Protein 5XHX (pdb70)

Structure (mmCIF, N/CA/C/O backbone):
data_5XHX
#
_entry.id   5XHX
#
_cell.length_a   52.834
_cell.length_b   135.198
_cell.length_c   150.772
_cell.angle_alpha   90.00
_cell.angle_beta   90.00
_cell.angle_gamma   90.00
#
_symmetry.space_group_name_H-M   'I 2 2 2'
#
loop_
_entity.id
_entity.type
_entity.pdbx_description
1 polymer 'Helix-turn-helix transcriptional regulator'
2 water water
#
loop_
_atom_site.group_PDB
_atom_site.id
_atom_site.type_symbol
_atom_site.label_atom_id
_atom_site.label_alt_id
_atom_site.label_comp_id
_atom_site.label_asym_id
_atom_site.label_entity_id
_atom_site.label_seq_id
_atom_site.pdbx_PDB_ins_code
_atom_site.Cartn_x
_atom_site.Cartn_y
_atom_site.Cartn_z
_atom_site.occupancy
_atom_site.B_iso_or_equiv
_atom_site.auth_seq_id
_atom_site.auth_comp_id
_atom_site.auth_asym_id
_atom_site.auth_atom_id
_atom_site.pdbx_PDB_model_num
ATOM 1 N N . GLY A 1 9 ? -4.497 71.174 11.759 1.00 69.92 7 GLY A N 1
ATOM 2 C CA . GLY A 1 9 ? -4.007 71.646 13.042 1.00 72.60 7 GLY A CA 1
ATOM 3 C C . GLY A 1 9 ? -4.932 72.650 13.704 1.00 71.00 7 GLY A C 1
ATOM 4 O O . GLY A 1 9 ? -6.030 72.907 13.206 1.00 71.11 7 GLY A O 1
ATOM 5 N N . GLY A 1 10 ? -4.486 73.214 14.829 1.00 61.86 8 GLY A N 1
ATOM 6 C CA . GLY A 1 10 ? -5.258 74.204 15.561 1.00 58.17 8 GLY A CA 1
ATOM 7 C C . GLY A 1 10 ? -6.143 73.629 16.652 1.00 56.64 8 GLY A C 1
ATOM 8 O O . GLY A 1 10 ? -5.914 73.862 17.849 1.00 52.04 8 GLY A O 1
ATOM 9 N N . ALA A 1 11 ? -7.170 72.874 16.243 1.00 56.17 9 ALA A N 1
ATOM 10 C CA . ALA A 1 11 ? -8.119 72.319 17.203 1.00 50.83 9 ALA A CA 1
ATOM 11 C C . ALA A 1 11 ? -7.454 71.330 18.155 1.00 44.29 9 ALA A C 1
ATOM 12 O O . ALA A 1 11 ? -7.933 71.138 19.276 1.00 41.48 9 ALA A O 1
ATOM 14 N N . TRP A 1 12 ? -6.363 70.690 17.726 1.00 43.27 10 TRP A N 1
ATOM 15 C CA . TRP A 1 12 ? -5.701 69.712 18.579 1.00 42.16 10 TRP A CA 1
ATOM 16 C C . TRP A 1 12 ? -5.052 70.378 19.791 1.00 44.54 10 TRP A C 1
ATOM 17 O O . TRP A 1 12 ? -5.011 69.793 20.881 1.00 40.03 10 TRP A O 1
ATOM 28 N N . HIS A 1 13 ? -4.525 71.593 19.619 1.00 41.25 11 HIS A N 1
ATOM 29 C CA . HIS A 1 13 ? -3.876 72.268 20.739 1.00 39.48 11 HIS A CA 1
ATOM 30 C C . HIS A 1 13 ? -4.891 72.659 21.798 1.00 34.33 11 HIS A C 1
ATOM 31 O O . HIS A 1 13 ? -4.604 72.571 22.997 1.00 34.34 11 HIS A O 1
ATOM 38 N N . GLU A 1 14 ? -6.094 73.072 21.377 1.00 33.74 12 GLU A N 1
ATOM 39 C CA . GLU A 1 14 ? -7.137 73.406 22.342 1.00 36.55 12 GLU A CA 1
ATOM 40 C C . GLU A 1 14 ? -7.670 72.161 23.039 1.00 36.70 12 GLU A C 1
ATOM 41 O O . GLU A 1 14 ? -7.974 72.206 24.238 1.00 37.82 12 GLU A O 1
ATOM 47 N N . SER A 1 15 ? -7.774 71.038 22.317 1.00 37.22 13 SER A N 1
ATOM 48 C CA . SER A 1 15 ? -8.144 69.777 22.961 1.00 40.82 13 SER A CA 1
ATOM 49 C C . SER A 1 15 ? -7.129 69.401 24.023 1.00 30.32 13 SER A C 1
ATOM 50 O O . SER A 1 15 ? -7.484 69.025 25.147 1.00 32.70 13 SER A O 1
ATOM 53 N N . LEU A 1 16 ? -5.848 69.487 23.677 1.00 32.46 14 LEU A N 1
ATOM 54 C CA . LEU A 1 16 ? -4.809 69.173 24.648 1.00 29.99 14 LEU A CA 1
ATOM 55 C C . LEU A 1 16 ? -4.900 70.092 25.863 1.00 30.06 14 LEU A C 1
ATOM 56 O O . LEU A 1 16 ? -4.751 69.642 27.005 1.00 32.18 14 LEU A O 1
ATOM 61 N N . GLY A 1 17 ? -5.160 71.383 25.644 1.00 30.62 15 GLY A N 1
ATOM 62 C CA . GLY A 1 17 ? -5.248 72.298 26.775 1.00 31.29 15 GLY A CA 1
ATOM 63 C C . GLY A 1 17 ? -6.398 71.961 27.708 1.00 30.90 15 GLY A C 1
ATOM 64 O O . GLY A 1 17 ? -6.253 72.006 28.928 1.00 28.75 15 GLY A O 1
ATOM 65 N N . LYS A 1 18 ? -7.553 71.605 27.142 1.00 31.41 16 LYS A N 1
ATOM 66 C CA . LYS A 1 18 ? -8.706 71.206 27.948 1.00 32.94 16 LYS A CA 1
ATOM 67 C C . LYS A 1 18 ? -8.424 69.933 28.748 1.00 29.39 16 LYS A C 1
ATOM 68 O O . LYS A 1 18 ? -8.909 69.780 29.871 1.00 31.67 16 LYS A O 1
ATOM 74 N N . LEU A 1 19 ? -7.630 69.024 28.193 1.00 29.92 17 LEU A N 1
ATOM 75 C CA . LEU A 1 19 ? -7.282 67.791 28.888 1.00 27.69 17 LEU A CA 1
ATOM 76 C C . LEU A 1 19 ? -6.326 68.070 30.038 1.00 29.56 17 LEU A C 1
ATOM 77 O O . LEU A 1 19 ? -6.529 67.598 31.168 1.00 28.70 17 LEU A O 1
ATOM 82 N N . LEU A 1 20 ? -5.286 68.872 29.771 1.00 29.71 18 LEU A N 1
ATOM 83 C CA . LEU A 1 20 ? -4.332 69.240 30.812 1.00 28.39 18 LEU A CA 1
ATOM 84 C C . LEU A 1 20 ? -4.986 70.061 31.913 1.00 30.67 18 LEU A C 1
ATOM 85 O O . LEU A 1 20 ? -4.593 69.951 33.079 1.00 29.97 18 LEU A O 1
ATOM 90 N N . GLU A 1 21 ? -5.962 70.877 31.573 1.00 29.42 19 GLU A N 1
ATOM 91 C CA . GLU A 1 21 ? -6.647 71.684 32.545 1.00 31.95 19 GLU A CA 1
ATOM 92 C C . GLU A 1 21 ? -7.495 70.839 33.509 1.00 34.27 19 GLU A C 1
ATOM 93 O O . GLU A 1 21 ? -7.687 71.183 34.641 1.00 31.86 19 GLU A O 1
ATOM 99 N N . ALA A 1 22 ? -7.968 69.705 33.023 1.00 34.34 20 ALA A N 1
ATOM 100 C CA . ALA A 1 22 ? -8.800 68.778 33.782 1.00 32.67 20 ALA A CA 1
ATOM 101 C C . ALA A 1 22 ? -7.999 67.880 34.709 1.00 34.25 20 ALA A C 1
ATOM 102 O O . ALA A 1 22 ? -8.600 67.101 35.456 1.00 37.57 20 ALA A O 1
ATOM 104 N N . LEU A 1 23 ? -6.668 67.987 34.691 1.00 34.38 21 LEU A N 1
ATOM 105 C CA . LEU A 1 23 ? -5.821 67.026 35.382 1.00 35.73 21 LEU A CA 1
ATOM 106 C C . LEU A 1 23 ? -6.112 66.972 36.878 1.00 39.21 21 LEU A C 1
ATOM 107 O O . LEU A 1 23 ? -5.911 65.930 37.506 1.00 36.72 21 LEU A O 1
ATOM 112 N N . ASP A 1 24 ? -6.601 68.064 37.465 1.00 40.45 22 ASP A N 1
ATOM 113 C CA . ASP A 1 24 ? -6.914 68.100 38.889 1.00 40.57 22 ASP A CA 1
ATOM 114 C C . ASP A 1 24 ? -8.410 68.187 39.145 1.00 41.60 22 ASP A C 1
ATOM 115 O O . ASP A 1 24 ? -8.828 68.629 40.214 1.00 46.20 22 ASP A O 1
ATOM 120 N N . ARG A 1 25 ? -9.224 67.788 38.183 1.00 38.75 23 ARG A N 1
ATOM 121 C CA . ARG A 1 25 ? -10.664 67.910 38.267 1.00 39.82 23 ARG A CA 1
ATOM 122 C C . ARG A 1 25 ? -11.302 66.526 38.275 1.00 45.53 23 ARG A C 1
ATOM 123 O O . ARG A 1 25 ? -10.702 65.551 37.799 1.00 38.95 23 ARG A O 1
ATOM 131 N N . PRO A 1 26 ? -12.515 66.400 38.831 1.00 51.90 24 PRO A N 1
ATOM 132 C CA . PRO A 1 26 ? -13.148 65.070 38.930 1.00 46.64 24 PRO A CA 1
ATOM 133 C C . PRO A 1 26 ? -13.377 64.397 37.593 1.00 42.99 24 PRO A C 1
ATOM 134 O O . PRO A 1 26 ? -13.339 63.162 37.514 1.00 44.51 24 PRO A O 1
ATOM 138 N N . PHE A 1 27 ? -13.620 65.170 36.540 1.00 39.16 25 PHE A N 1
ATOM 139 C CA . PHE A 1 27 ? -13.969 64.647 35.227 1.00 37.25 25 PHE A CA 1
ATOM 140 C C . PHE A 1 27 ? -12.753 64.375 34.344 1.00 32.23 25 PHE A C 1
ATOM 141 O O . PHE A 1 27 ? -12.910 64.255 33.125 1.00 37.32 25 PHE A O 1
ATOM 149 N N . PHE A 1 28 ? -11.553 64.284 34.922 1.00 34.78 26 PHE A N 1
ATOM 150 C CA . PHE A 1 28 ? -10.353 64.093 34.105 1.00 32.69 26 PHE A CA 1
ATOM 151 C C . PHE A 1 28 ? -10.445 62.836 33.241 1.00 29.83 26 PHE A C 1
ATOM 152 O O . PHE A 1 28 ? -10.165 62.880 32.042 1.00 30.20 26 PHE A O 1
ATOM 160 N N . TRP A 1 29 ? -10.806 61.691 33.839 1.00 30.32 27 TRP A N 1
ATOM 161 C CA . TRP A 1 29 ? -10.809 60.447 33.068 1.00 30.69 27 TRP A CA 1
ATOM 162 C C . TRP A 1 29 ? -11.834 60.491 31.945 1.00 30.69 27 TRP A C 1
ATOM 163 O O . TRP A 1 29 ? -11.594 59.954 30.857 1.00 31.21 27 TRP A O 1
ATOM 174 N N . ARG A 1 30 ? -12.992 61.115 32.190 1.00 33.64 28 ARG A N 1
ATOM 175 C CA . ARG A 1 30 ? -13.960 61.296 31.112 1.00 32.15 28 ARG A CA 1
ATOM 176 C C . ARG A 1 30 ? -13.358 62.094 29.961 1.00 31.48 28 ARG A C 1
ATOM 177 O O . ARG A 1 30 ? -13.554 61.747 28.791 1.00 34.19 28 ARG A O 1
ATOM 185 N N . ILE A 1 31 ? -12.596 63.149 30.269 1.00 36.38 29 ILE A N 1
ATOM 186 C CA . ILE A 1 31 ? -12.023 63.969 29.198 1.00 31.51 29 ILE A CA 1
ATOM 187 C C . ILE A 1 31 ? -10.924 63.208 28.463 1.00 31.20 29 ILE A C 1
ATOM 188 O O . ILE A 1 31 ? -10.791 63.315 27.240 1.00 27.73 29 ILE A O 1
ATOM 193 N N . LEU A 1 32 ? -10.126 62.421 29.188 1.00 32.60 30 LEU A N 1
ATOM 194 C CA . LEU A 1 32 ? -9.100 61.615 28.529 1.00 30.56 30 LEU A CA 1
ATOM 195 C C . LEU A 1 32 ? -9.726 60.585 27.590 1.00 30.75 30 LEU A C 1
ATOM 196 O O . LEU A 1 32 ? -9.321 60.452 26.426 1.00 28.78 30 LEU A O 1
ATOM 201 N N . ALA A 1 33 ? -10.739 59.857 28.070 1.00 32.66 31 ALA A N 1
ATOM 202 C CA . ALA A 1 33 ? -11.406 58.874 27.214 1.00 31.05 31 ALA A CA 1
ATOM 203 C C . ALA A 1 33 ? -12.070 59.535 26.011 1.00 31.02 31 ALA A C 1
ATOM 204 O O .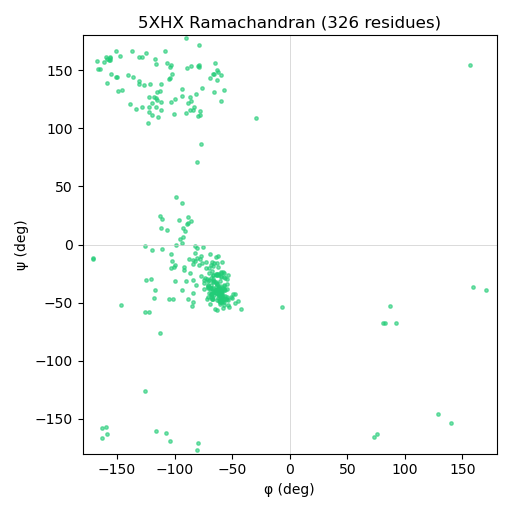 ALA A 1 33 ? -12.066 58.981 24.906 1.00 33.35 31 ALA A O 1
ATOM 206 N N . GLN A 1 34 ? -12.678 60.705 26.209 1.00 34.22 32 GLN A N 1
ATOM 207 C CA . GLN A 1 34 ? -13.299 61.400 25.078 1.00 37.43 32 GLN A CA 1
ATOM 208 C C . GLN A 1 34 ? -12.251 61.904 24.094 1.00 35.79 32 GLN A C 1
ATOM 209 O O . GLN A 1 34 ? -12.470 61.872 22.876 1.00 36.70 32 GLN A O 1
ATOM 215 N N . THR A 1 35 ? -11.103 62.367 24.598 1.00 33.30 33 THR A N 1
ATOM 216 C CA . THR A 1 35 ? -10.018 62.762 23.698 1.00 32.21 33 THR A CA 1
ATOM 217 C C . THR A 1 35 ? -9.565 61.584 22.837 1.00 38.06 33 THR A C 1
ATOM 218 O O . THR A 1 35 ? -9.455 61.699 21.610 1.00 39.30 33 THR A O 1
ATOM 222 N N . LEU A 1 36 ? -9.311 60.428 23.463 1.00 34.36 34 LEU A N 1
ATOM 223 C CA . LEU A 1 36 ? -8.917 59.250 22.690 1.00 34.79 34 LEU A CA 1
ATOM 224 C C . LEU A 1 36 ? -10.044 58.764 21.793 1.00 34.11 34 LEU A C 1
ATOM 225 O O . LEU A 1 36 ? -9.788 58.215 20.712 1.00 37.34 34 LEU A O 1
ATOM 230 N N . GLY A 1 37 ? -11.289 58.950 22.224 1.00 32.01 35 GLY A N 1
ATOM 231 C CA . GLY A 1 37 ? -12.437 58.585 21.419 1.00 37.40 35 GLY A CA 1
ATOM 232 C C . GLY A 1 37 ? -12.576 59.370 20.128 1.00 41.46 35 GLY A C 1
ATOM 233 O O . GLY A 1 37 ? -13.415 59.011 19.295 1.00 39.07 35 GLY A O 1
ATOM 234 N N . GLN A 1 38 ? -11.795 60.437 19.949 1.00 38.54 36 GLN A N 1
ATOM 235 C CA . GLN A 1 38 ? -11.790 61.124 18.663 1.00 43.69 36 GLN A CA 1
ATOM 236 C C . GLN A 1 38 ? -11.072 60.316 17.595 1.00 47.89 36 GLN A C 1
ATOM 237 O O . GLN A 1 38 ? -11.309 60.535 16.403 1.00 52.92 36 GLN A O 1
ATOM 243 N N . PHE A 1 39 ? -10.219 59.373 17.993 1.00 46.73 37 PHE A N 1
ATOM 244 C CA . PHE A 1 39 ? -9.470 58.544 17.056 1.00 47.57 37 PHE A CA 1
ATOM 245 C C . PHE A 1 39 ? -10.029 57.133 16.914 1.00 44.67 37 PHE A C 1
ATOM 246 O O . PHE A 1 39 ? -9.556 56.385 16.053 1.00 46.46 37 PHE A O 1
ATOM 254 N N . ALA A 1 40 ? -11.000 56.738 17.734 1.00 46.33 38 ALA A N 1
ATOM 255 C CA . ALA A 1 40 ? -11.382 55.335 17.809 1.00 42.24 38 ALA A CA 1
ATOM 256 C C . ALA A 1 40 ? -12.787 55.242 18.379 1.00 38.80 38 ALA A C 1
ATOM 257 O O . ALA A 1 40 ? -13.253 56.173 19.044 1.00 45.10 38 ALA A O 1
ATOM 259 N N . PRO A 1 41 ? -13.520 54.056 18.148 1.00 41.54 39 PRO A N 1
ATOM 260 C CA . PRO A 1 41 ? -14.888 53.887 18.689 1.00 44.09 39 PRO A CA 1
ATOM 261 C C . PRO A 1 41 ? -14.901 53.477 20.157 1.00 40.54 39 PRO A C 1
ATOM 262 O O . PRO A 1 41 ? -15.256 52.355 20.533 1.00 42.09 39 PRO A O 1
ATOM 266 N N . VAL A 1 42 ? -14.532 54.416 21.021 1.00 38.06 40 VAL A N 1
ATOM 267 C CA . VAL A 1 42 ? -14.611 54.216 22.465 1.00 38.40 40 VAL A CA 1
ATOM 268 C C . VAL A 1 42 ? -16.069 54.385 22.891 1.00 41.51 40 VAL A C 1
ATOM 269 O O . VAL A 1 42 ? -16.611 55.489 22.856 1.00 40.57 40 VAL A O 1
ATOM 273 N N . ASP A 1 43 ? -16.705 53.291 23.306 1.00 39.66 41 ASP A N 1
ATOM 274 C CA . ASP A 1 43 ? -18.093 53.338 23.746 1.00 40.63 41 ASP A CA 1
ATOM 275 C C . ASP A 1 43 ? -18.245 53.293 25.256 1.00 43.63 41 ASP A C 1
ATOM 276 O O . ASP A 1 43 ? -19.304 53.663 25.766 1.00 40.66 41 ASP A O 1
ATOM 281 N N . ASN A 1 44 ? -17.231 52.825 25.974 1.00 41.36 42 ASN A N 1
ATOM 282 C CA . ASN A 1 44 ? -17.254 52.809 27.428 1.00 36.75 42 ASN A CA 1
ATOM 283 C C . ASN A 1 44 ? -15.807 52.925 27.893 1.00 34.94 42 ASN A C 1
ATOM 284 O O . ASN A 1 44 ? -14.868 52.777 27.105 1.00 29.24 42 ASN A O 1
ATOM 289 N N . TRP A 1 45 ? -15.630 53.213 29.178 1.00 34.59 43 TRP A N 1
ATOM 290 C CA . TRP A 1 45 ? -14.282 53.366 29.707 1.00 34.26 43 TRP A CA 1
ATOM 291 C C . TRP A 1 45 ? -14.337 53.236 31.215 1.00 32.18 43 TRP A C 1
ATOM 292 O O . TRP A 1 45 ? -15.384 53.441 31.838 1.00 31.98 43 TRP A O 1
ATOM 303 N N . ALA A 1 46 ? -13.189 52.884 31.793 1.00 28.19 44 ALA A N 1
ATOM 304 C CA . ALA A 1 46 ? -13.030 52.852 33.235 1.00 27.41 44 ALA A CA 1
ATOM 305 C C . ALA A 1 46 ? -11.569 53.136 33.557 1.00 27.55 44 ALA A C 1
ATOM 306 O O . ALA A 1 46 ? -10.675 52.746 32.805 1.00 25.53 44 ALA A O 1
ATOM 308 N N . ALA A 1 47 ? -11.332 53.842 34.659 1.00 26.28 45 ALA A N 1
ATOM 309 C CA . ALA A 1 47 ? -9.992 53.996 35.207 1.00 29.48 45 ALA A CA 1
ATOM 310 C C . ALA A 1 47 ? -9.940 53.327 36.575 1.00 25.90 45 ALA A C 1
ATOM 311 O O . ALA A 1 47 ? -10.813 53.562 37.417 1.00 29.75 45 ALA A O 1
ATOM 313 N N . LEU A 1 48 ? -8.918 52.506 36.801 1.00 22.90 46 LEU A N 1
ATOM 314 C CA . LEU A 1 48 ? -8.862 51.708 38.020 1.00 25.87 46 LEU A CA 1
ATOM 315 C C . LEU A 1 48 ? -7.417 51.340 38.328 1.00 26.07 46 LEU A C 1
ATOM 316 O O . LEU A 1 48 ? -6.544 51.376 37.457 1.00 28.26 46 LEU A O 1
ATOM 321 N N . ILE A 1 49 ? -7.179 50.959 39.581 1.00 25.66 47 ILE A N 1
ATOM 322 C CA . ILE A 1 49 ? -5.872 50.489 40.016 1.00 24.29 47 ILE A CA 1
ATOM 323 C C . ILE A 1 49 ? -6.005 49.035 40.446 1.00 30.60 47 ILE A C 1
ATOM 324 O O . ILE A 1 49 ? -6.773 48.720 41.365 1.00 27.28 47 ILE A O 1
ATOM 329 N N . PHE A 1 50 ? -5.290 48.152 39.750 1.00 27.97 48 PHE A N 1
ATOM 330 C CA . PHE A 1 50 ? -5.155 46.761 40.146 1.00 28.45 48 PHE A CA 1
ATOM 331 C C . PHE A 1 50 ? -4.001 46.622 41.140 1.00 32.77 48 PHE A C 1
ATOM 332 O O . PHE A 1 50 ? -3.045 47.409 41.133 1.00 28.30 48 PHE A O 1
ATOM 340 N N . SER A 1 51 ? -4.087 45.599 41.982 1.00 27.66 49 SER A N 1
ATOM 341 C CA . SER A 1 51 ? -3.063 45.330 42.982 1.00 30.91 49 SER A CA 1
ATOM 342 C C . SER A 1 51 ? -3.241 43.896 43.463 1.00 34.80 49 SER A C 1
ATOM 343 O O . SER A 1 51 ? -3.966 43.105 42.850 1.00 30.84 49 SER A O 1
ATOM 346 N N . ASP A 1 52 ? -2.586 43.562 44.575 1.00 31.48 50 ASP A N 1
ATOM 347 C CA . ASP A 1 52 ? -2.801 42.262 45.200 1.00 37.25 50 ASP A CA 1
ATOM 348 C C . ASP A 1 52 ? -4.043 42.237 46.087 1.00 31.98 50 ASP A C 1
ATOM 349 O O . ASP A 1 52 ? -4.351 41.186 46.652 1.00 35.86 50 ASP A O 1
ATOM 354 N N . SER A 1 53 ? -4.761 43.355 46.220 1.00 29.77 51 SER A N 1
ATOM 355 C CA . SER A 1 53 ? -6.082 43.325 46.842 1.00 35.22 51 SER A CA 1
ATOM 356 C C . SER A 1 53 ? -7.174 43.736 45.852 1.00 31.31 51 SER A C 1
ATOM 357 O O . SER A 1 53 ? -6.967 43.669 44.636 1.00 32.13 51 SER A O 1
ATOM 360 N N . SER A 1 54 ? -8.342 44.129 46.359 1.00 29.47 52 SER A N 1
ATOM 361 C CA . SER A 1 54 ? -9.463 44.481 45.492 1.00 30.62 52 SER A CA 1
ATOM 362 C C . SER A 1 54 ? -9.082 45.639 44.575 1.00 29.59 52 SER A C 1
ATOM 363 O O . SER A 1 54 ? -8.340 46.535 44.997 1.00 25.41 52 SER A O 1
ATOM 366 N N . PRO A 1 55 ? -9.593 45.666 43.340 1.00 29.07 53 PRO A N 1
ATOM 367 C CA . PRO A 1 55 ? -9.380 46.830 42.463 1.00 29.64 53 PRO A CA 1
ATOM 368 C C . PRO A 1 55 ? -10.019 48.076 43.041 1.00 34.00 53 PRO A C 1
ATOM 369 O O . PRO A 1 55 ? -11.128 48.034 43.580 1.00 30.68 53 PRO A O 1
ATOM 373 N N . LEU A 1 56 ? -9.326 49.198 42.888 1.00 29.34 54 LEU A N 1
ATOM 374 C CA . LEU A 1 56 ? -9.850 50.506 43.256 1.00 33.75 54 LEU A CA 1
ATOM 375 C C . LEU A 1 56 ? -10.324 51.203 41.983 1.00 35.12 54 LEU A C 1
ATOM 376 O O . LEU A 1 56 ? -9.513 51.549 41.112 1.00 32.67 54 LEU A O 1
ATOM 381 N N . ILE A 1 57 ? -11.631 51.398 41.869 1.00 30.33 55 ILE A N 1
ATOM 382 C CA . ILE A 1 57 ? -12.220 52.060 40.714 1.00 33.93 55 ILE A CA 1
ATOM 383 C C . ILE A 1 57 ? -12.148 53.562 40.945 1.00 34.98 55 ILE A C 1
ATOM 384 O O . ILE A 1 57 ? -12.783 54.088 41.865 1.00 30.81 55 ILE A O 1
ATOM 389 N N . LEU A 1 58 ? -11.390 54.255 40.097 1.00 34.75 56 LEU A N 1
ATOM 390 C CA . LEU A 1 58 ? -11.257 55.704 40.212 1.00 35.65 56 LEU A CA 1
ATOM 391 C C . LEU A 1 58 ? -12.397 56.436 39.520 1.00 32.84 56 LEU A C 1
ATOM 392 O O . LEU A 1 58 ? -12.937 57.410 40.066 1.00 35.76 56 LEU A O 1
ATOM 397 N N . SER A 1 59 ? -12.790 55.978 38.338 1.00 32.28 57 SER A N 1
ATOM 398 C CA . SER A 1 59 ? -13.841 56.651 37.593 1.00 33.10 57 SER A CA 1
ATOM 399 C C . SER A 1 59 ? -14.271 55.714 36.480 1.00 36.29 57 SER A C 1
ATOM 400 O O . SER A 1 59 ? -13.476 54.891 36.018 1.00 33.99 57 SER A O 1
ATOM 403 N N . PHE A 1 60 ? -15.537 55.815 36.077 1.00 33.37 58 PHE A N 1
ATOM 404 C CA . PHE A 1 60 ? -15.986 55.032 34.938 1.00 34.98 58 PHE A CA 1
ATOM 405 C C . PHE A 1 60 ? -17.205 55.707 34.328 1.00 38.52 58 PHE A C 1
ATOM 406 O O . PHE A 1 60 ? -17.875 56.518 34.969 1.00 40.71 58 PHE A O 1
ATOM 414 N N . MET A 1 61 ? -17.459 55.379 33.061 1.00 37.67 59 MET A N 1
ATOM 415 C CA . MET A 1 61 ? -18.415 56.144 32.264 1.00 41.25 59 MET A CA 1
ATOM 416 C C . MET A 1 61 ? -19.801 56.162 32.903 1.00 43.42 59 MET A C 1
ATOM 417 O O . MET A 1 61 ? -20.451 57.210 32.966 1.00 40.75 59 MET A O 1
ATOM 422 N N . GLU A 1 62 ? -20.268 55.011 33.386 1.00 44.50 60 GLU A N 1
ATOM 423 C CA . GLU A 1 62 ? -21.612 54.885 33.934 1.00 49.77 60 GLU A CA 1
ATOM 424 C C . GLU A 1 62 ? -21.685 55.208 35.424 1.00 53.09 60 GLU A C 1
ATOM 425 O O . GLU A 1 62 ? -22.660 54.823 36.079 1.00 57.92 60 GLU A O 1
ATOM 431 N N . GLU A 1 63 ? -20.688 55.903 35.972 1.00 50.24 61 GLU A N 1
ATOM 432 C CA . GLU A 1 63 ? -20.631 56.105 37.414 1.00 55.81 61 GLU A CA 1
ATOM 433 C C . GLU A 1 63 ? -21.828 56.921 37.896 1.00 59.96 61 GLU A C 1
ATOM 434 O O . GLU A 1 63 ? -22.383 57.747 37.167 1.00 59.25 61 GLU A O 1
ATOM 440 N N . GLU A 1 64 ? -22.230 56.664 39.139 1.00 60.23 62 GLU A N 1
ATOM 441 C CA . GLU A 1 64 ? -23.395 57.315 39.728 1.00 67.10 62 GLU A CA 1
ATOM 442 C C . GLU A 1 64 ? -23.046 57.999 41.047 1.00 70.97 62 GLU A C 1
ATOM 443 O O . GLU A 1 64 ? -23.768 58.887 41.505 1.00 72.30 62 GLU A O 1
ATOM 449 N N . GLU A 1 69 ? -27.944 54.498 43.603 1.00 76.51 67 GLU A N 1
ATOM 450 C CA . GLU A 1 69 ? -27.957 53.070 43.903 1.00 79.47 67 GLU A CA 1
ATOM 451 C C . GLU A 1 69 ? -27.035 52.298 42.963 1.00 76.14 67 GLU A C 1
ATOM 452 O O . GLU A 1 69 ? -27.349 52.140 41.781 1.00 76.34 67 GLU A O 1
ATOM 458 N N . PRO A 1 70 ? -25.909 51.807 43.489 1.00 76.59 68 PRO A N 1
ATOM 459 C CA . PRO A 1 70 ? -24.902 51.185 42.617 1.00 71.91 68 PRO A CA 1
ATOM 460 C C . PRO A 1 70 ? -25.381 49.859 42.045 1.00 67.78 68 PRO A C 1
ATOM 461 O O . PRO A 1 70 ? -26.084 49.088 42.703 1.00 68.97 68 PRO A O 1
ATOM 465 N N . ASP A 1 71 ? -24.995 49.610 40.801 1.00 61.51 69 ASP A N 1
ATOM 466 C CA . ASP A 1 71 ? -25.200 48.315 40.167 1.00 56.18 69 ASP A CA 1
ATOM 467 C C . ASP A 1 71 ? -24.470 47.237 40.966 1.00 54.91 69 ASP A C 1
ATOM 468 O O . ASP A 1 71 ? -23.258 47.367 41.204 1.00 54.91 69 ASP A O 1
ATOM 473 N N . PRO A 1 72 ? -25.161 46.187 41.425 1.00 55.80 70 PRO A N 1
ATOM 474 C CA . PRO A 1 72 ? -24.460 45.099 42.125 1.00 50.46 70 PRO A CA 1
ATOM 475 C C . PRO A 1 72 ? -23.373 44.430 41.300 1.00 44.08 70 PRO A C 1
ATOM 476 O O . PRO A 1 72 ? -22.547 43.711 41.876 1.00 43.44 70 PRO A O 1
ATOM 480 N N . LEU A 1 73 ? -23.348 44.635 39.977 1.00 39.98 71 LEU A N 1
ATOM 481 C CA . LEU A 1 73 ? -22.266 44.102 39.158 1.00 44.19 71 LEU A CA 1
ATOM 482 C C . LEU A 1 73 ? -20.928 44.756 39.474 1.00 38.98 71 LEU A C 1
ATOM 483 O O . LEU A 1 73 ? -19.889 44.104 39.351 1.00 37.24 71 LEU A O 1
ATOM 488 N N . ILE A 1 74 ? -20.927 46.034 39.858 1.00 39.60 72 ILE A N 1
ATOM 489 C CA . ILE A 1 74 ? -19.670 46.696 40.202 1.00 40.91 72 ILE A CA 1
ATOM 490 C C . ILE A 1 74 ? -19.082 46.082 41.466 1.00 39.83 72 ILE A C 1
ATOM 491 O O . ILE A 1 74 ? -17.889 45.764 41.527 1.00 33.96 72 ILE A O 1
ATOM 496 N N . SER A 1 75 ? -19.919 45.906 42.493 1.00 37.73 73 SER A N 1
ATOM 497 C CA . SER A 1 75 ? -19.471 45.257 43.723 1.00 33.30 73 SER A CA 1
ATOM 498 C C . SER A 1 75 ? -18.983 43.839 43.454 1.00 32.52 73 SER A C 1
ATOM 499 O O . SER A 1 75 ? -17.954 43.418 43.999 1.00 29.85 73 SER A O 1
ATOM 502 N N . ARG A 1 76 ? -19.691 43.092 42.592 1.00 31.12 74 ARG A N 1
ATOM 503 C CA . ARG A 1 76 ? -19.243 41.744 42.251 1.00 33.15 74 ARG A CA 1
ATOM 504 C C . ARG A 1 76 ? -17.882 41.769 41.572 1.00 33.13 74 ARG A C 1
ATOM 505 O O . ARG A 1 76 ? -17.030 40.904 41.829 1.00 27.29 74 ARG A O 1
ATOM 513 N N . TYR A 1 77 ? -17.679 42.716 40.657 1.00 28.92 75 TYR A N 1
ATOM 514 C CA . TYR A 1 77 ? -16.368 42.854 40.039 1.00 30.09 75 TYR A CA 1
ATOM 515 C C . TYR A 1 77 ? -15.305 43.069 41.106 1.00 25.27 75 TYR A C 1
ATOM 516 O O . TYR A 1 77 ? -14.314 42.335 41.174 1.00 28.44 75 TYR A O 1
ATOM 525 N N . ILE A 1 78 ? -15.527 44.049 41.979 1.00 25.10 76 ILE A N 1
ATOM 526 C CA . ILE A 1 78 ? -14.523 44.426 42.969 1.00 31.53 76 ILE A CA 1
ATOM 527 C C . ILE A 1 78 ? -14.227 43.281 43.942 1.00 37.12 76 ILE A C 1
ATOM 528 O O . ILE A 1 78 ? -13.070 43.076 44.341 1.00 31.78 76 ILE A O 1
ATOM 533 N N . THR A 1 79 ? -15.250 42.511 44.338 1.00 30.60 77 THR A N 1
ATOM 534 C CA . THR A 1 79 ? -15.034 41.494 45.374 1.00 30.88 77 THR A CA 1
ATOM 535 C C . THR A 1 79 ? -14.684 40.128 44.804 1.00 29.68 77 THR A C 1
ATOM 536 O O . THR A 1 79 ? -14.573 39.164 45.572 1.00 34.28 77 THR A O 1
ATOM 540 N N . GLY A 1 80 ? -14.482 40.003 43.494 1.00 29.16 78 GLY A N 1
ATOM 541 C CA . GLY A 1 80 ? -14.041 38.710 43.007 1.00 29.59 78 GLY A CA 1
ATOM 542 C C . GLY A 1 80 ? -14.006 38.479 41.516 1.00 23.52 78 GLY A C 1
ATOM 543 O O . GLY A 1 80 ? -13.094 37.816 41.020 1.00 25.72 78 GLY A O 1
ATOM 544 N N . LEU A 1 81 ? -14.994 38.990 40.780 1.00 25.25 79 LEU A N 1
ATOM 545 C CA . LEU A 1 81 ? -15.028 38.725 39.344 1.00 28.87 79 LEU A CA 1
ATOM 546 C C . LEU A 1 81 ? -13.820 39.316 38.613 1.00 23.99 79 LEU A C 1
ATOM 547 O O . LEU A 1 81 ? -13.428 38.800 37.566 1.00 25.70 79 LEU A O 1
ATOM 552 N N . TYR A 1 82 ? -13.205 40.371 39.151 1.00 23.60 80 TYR A N 1
ATOM 553 C CA . TYR A 1 82 ? -12.003 40.927 38.521 1.00 27.56 80 TYR A CA 1
ATOM 554 C C . TYR A 1 82 ? -10.890 39.904 38.398 1.00 28.54 80 TYR A C 1
ATOM 555 O O . TYR A 1 82 ? -9.986 40.078 37.568 1.00 24.93 80 TYR A O 1
ATOM 564 N N . LEU A 1 83 ? -10.903 38.863 39.240 1.00 26.94 81 LEU A N 1
ATOM 565 C CA . LEU A 1 83 ? -9.891 37.816 39.140 1.00 26.33 81 LEU A CA 1
ATOM 566 C C . LEU A 1 83 ? -9.946 37.092 37.805 1.00 24.61 81 LEU A C 1
ATOM 567 O O . LEU A 1 83 ? -8.937 36.517 37.375 1.00 27.71 81 LEU A O 1
ATOM 572 N N . GLN A 1 84 ? -11.110 37.072 37.155 1.00 24.22 82 GLN A N 1
ATOM 573 C CA . GLN A 1 84 ? -11.274 36.464 35.833 1.00 27.29 82 GLN A CA 1
ATOM 574 C C . GLN A 1 84 ? -11.117 37.483 34.706 1.00 29.64 82 GLN A C 1
ATOM 575 O O . GLN A 1 84 ? -11.287 37.133 33.528 1.00 26.99 82 GLN A O 1
ATOM 581 N N . ASP A 1 85 ? -10.832 38.734 35.039 1.00 26.53 83 ASP A N 1
ATOM 582 C CA . ASP A 1 85 ? -10.667 39.755 34.011 1.00 23.80 83 ASP A CA 1
ATOM 583 C C . ASP A 1 85 ? -9.288 39.574 33.397 1.00 25.26 83 ASP A C 1
ATOM 584 O O . ASP A 1 85 ? -8.275 39.753 34.090 1.00 24.77 83 ASP A O 1
ATOM 589 N N . PRO A 1 86 ? -9.204 39.222 32.111 1.00 27.60 84 PRO A N 1
ATOM 590 C CA . PRO A 1 86 ? -7.877 39.075 31.478 1.00 29.25 84 PRO A CA 1
ATOM 591 C C . PRO A 1 86 ? -6.991 40.305 31.641 1.00 25.11 84 PRO A C 1
ATOM 592 O O . PRO A 1 86 ? -5.759 40.180 31.686 1.00 26.36 84 PRO A O 1
ATOM 596 N N . PHE A 1 87 ? -7.582 41.486 31.800 1.00 22.26 85 PHE A N 1
ATOM 597 C CA . PHE A 1 87 ? -6.767 42.684 31.970 1.00 26.30 85 PHE A CA 1
ATOM 598 C C . PHE A 1 87 ? -6.194 42.793 33.379 1.00 31.91 85 PHE A C 1
ATOM 599 O O . PHE A 1 87 ? -5.125 43.394 33.561 1.00 24.30 85 PHE A O 1
ATOM 607 N N . TYR A 1 88 ? -6.862 42.214 34.383 1.00 25.38 86 TYR A N 1
ATOM 608 C CA . TYR A 1 88 ? -6.223 42.123 35.696 1.00 26.98 86 TYR A CA 1
ATOM 609 C C . TYR A 1 88 ? -5.051 41.154 35.653 1.00 25.60 86 TYR A C 1
ATOM 610 O O . TYR A 1 88 ? -3.975 41.441 36.180 1.00 26.73 86 TYR A O 1
ATOM 619 N N . GLN A 1 89 ? -5.244 39.996 35.026 1.00 23.92 87 GLN A N 1
ATOM 620 C CA . GLN A 1 89 ? -4.192 38.988 35.011 1.00 30.67 87 GLN A CA 1
ATOM 621 C C . GLN A 1 89 ? -2.943 39.490 34.281 1.00 32.19 87 GLN A C 1
ATOM 622 O O . GLN A 1 89 ? -1.815 39.217 34.708 1.00 27.34 87 GLN A O 1
ATOM 628 N N . VAL A 1 90 ? -3.124 40.231 33.182 1.00 25.29 88 VAL A N 1
ATOM 629 C CA . VAL A 1 90 ? -1.967 40.767 32.465 1.00 27.62 88 VAL A CA 1
ATOM 630 C C . VAL A 1 90 ? -1.235 41.806 33.321 1.0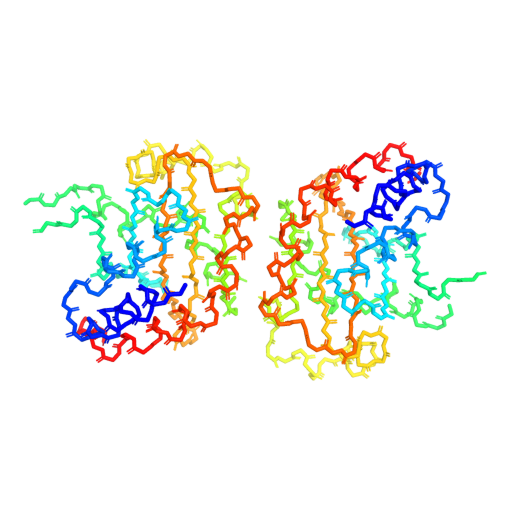0 28.96 88 VAL A C 1
ATOM 631 O O . VAL A 1 90 ? -0.006 41.954 33.219 1.00 32.22 88 VAL A O 1
ATOM 635 N N . SER A 1 91 ? -1.948 42.512 34.204 1.00 27.03 89 SER A N 1
ATOM 636 C CA . SER A 1 91 ? -1.267 43.436 35.102 1.00 28.70 89 SER A CA 1
ATOM 637 C C . SER A 1 91 ? -0.363 42.703 36.092 1.00 32.06 89 SER A C 1
ATOM 638 O O . SER A 1 91 ? 0.612 43.279 36.577 1.00 34.36 89 SER A O 1
ATOM 641 N N . ARG A 1 92 ? -0.662 41.444 36.408 1.00 34.16 90 ARG A N 1
ATOM 642 C CA . ARG A 1 92 ? 0.203 40.679 37.303 1.00 32.61 90 ARG A CA 1
ATOM 643 C C . ARG A 1 92 ? 1.364 40.045 36.555 1.00 33.05 90 ARG A C 1
ATOM 644 O O . ARG A 1 92 ? 2.445 39.880 37.126 1.00 33.04 90 ARG A O 1
ATOM 652 N N . ASN A 1 93 ? 1.159 39.697 35.287 1.00 32.14 91 ASN A N 1
ATOM 653 C CA . ASN A 1 93 ? 2.130 38.959 34.474 1.00 34.62 91 ASN A CA 1
ATOM 654 C C . ASN A 1 93 ? 3.065 39.830 33.623 1.00 38.60 91 ASN A C 1
ATOM 655 O O . ASN A 1 93 ? 4.174 39.411 33.279 1.00 35.56 91 ASN A O 1
ATOM 667 N N . ARG A 1 95 ? 4.706 43.093 34.075 1.00 29.81 93 ARG A N 1
ATOM 668 C CA . ARG A 1 95 ? 4.950 44.111 35.086 1.00 31.80 93 ARG A CA 1
ATOM 669 C C . ARG A 1 95 ? 5.564 45.411 34.537 1.00 31.44 93 ARG A C 1
ATOM 670 O O . ARG A 1 95 ? 5.595 46.412 35.241 1.00 28.87 93 ARG A O 1
ATOM 678 N N . ARG A 1 96 ? 6.025 45.412 33.277 1.00 31.31 94 ARG A N 1
ATOM 679 C CA . ARG A 1 96 ? 6.411 46.678 32.655 1.00 27.62 94 ARG A CA 1
ATOM 680 C C . ARG A 1 96 ? 5.209 47.504 32.192 1.00 31.31 94 ARG A C 1
ATOM 681 O O . ARG A 1 96 ? 5.379 48.663 31.805 1.00 32.71 94 ARG A O 1
ATOM 689 N N . GLY A 1 97 ? 4.005 46.948 32.207 1.00 30.48 95 GLY A N 1
ATOM 690 C CA . GLY A 1 97 ? 2.877 47.692 31.692 1.00 29.59 95 GLY A CA 1
ATOM 691 C C . GLY A 1 97 ? 2.914 47.775 30.166 1.00 32.23 95 GLY A C 1
ATOM 692 O O . GLY A 1 97 ? 3.644 47.072 29.486 1.00 33.89 95 GLY A O 1
ATOM 693 N N . GLY A 1 98 ? 2.101 48.679 29.638 1.00 31.94 96 GLY A N 1
ATOM 694 C CA . GLY A 1 98 ? 2.036 48.829 28.203 1.00 33.21 96 GLY A CA 1
ATOM 695 C C . GLY A 1 98 ? 0.630 49.052 27.702 1.00 29.33 96 GLY A C 1
ATOM 696 O O . GLY A 1 98 ? -0.220 49.587 28.426 1.00 24.97 96 GLY A O 1
ATOM 697 N N . LEU A 1 99 ? 0.387 48.667 26.449 1.00 30.61 97 LEU A N 1
ATOM 698 C CA . LEU A 1 99 ? -0.909 48.816 25.800 1.00 28.63 97 LEU A CA 1
ATOM 699 C C . LEU A 1 99 ? -1.378 47.427 25.411 1.00 28.37 97 LEU A C 1
ATOM 700 O O . LEU A 1 99 ? -0.690 46.738 24.661 1.00 29.36 97 LEU A O 1
ATOM 705 N N . PHE A 1 100 ? -2.544 47.020 25.904 1.00 24.86 98 PHE A N 1
ATOM 706 C CA . PHE A 1 100 ? -3.003 45.657 25.706 1.00 24.28 98 PHE A CA 1
ATOM 707 C C . PHE A 1 100 ? -4.342 45.643 24.977 1.00 21.92 98 PHE A C 1
ATOM 708 O O . PHE A 1 100 ? -5.228 46.438 25.279 1.00 22.45 98 PHE A O 1
ATOM 716 N N . HIS A 1 101 ? -4.467 44.723 24.025 1.00 24.14 99 HIS A N 1
ATOM 717 C CA . HIS A 1 101 ? -5.676 44.503 23.240 1.00 26.60 99 HIS A CA 1
ATOM 718 C C . HIS A 1 101 ? -6.257 43.142 23.616 1.00 25.92 99 HIS A C 1
ATOM 719 O O . HIS A 1 101 ? -5.528 42.146 23.667 1.00 25.37 99 HIS A O 1
ATOM 726 N N . LEU A 1 102 ? -7.566 43.113 23.873 1.00 27.15 100 LEU A N 1
ATOM 727 C CA . LEU A 1 102 ? -8.260 41.936 24.400 1.00 26.36 100 LEU A CA 1
ATOM 728 C C . LEU A 1 102 ? -7.825 40.615 23.757 1.00 26.39 100 LEU A C 1
ATOM 729 O O . LEU A 1 102 ? -7.399 39.682 24.451 1.00 27.85 100 LEU A O 1
ATOM 734 N N . ALA A 1 103 ? -7.913 40.529 22.426 1.00 28.64 101 ALA A N 1
ATOM 735 C CA . ALA A 1 103 ? -7.634 39.274 21.726 1.00 30.68 101 ALA A CA 1
ATOM 736 C C . ALA A 1 103 ? -6.237 38.730 22.004 1.00 31.37 101 ALA A C 1
ATOM 737 O O . ALA A 1 103 ? -6.032 37.512 21.966 1.00 30.63 101 ALA A O 1
ATOM 739 N N . ASP A 1 104 ? -5.268 39.598 22.305 1.00 27.73 102 ASP A N 1
ATOM 740 C CA . ASP A 1 104 ? -3.900 39.145 22.548 1.00 28.28 102 ASP A CA 1
ATOM 741 C C . ASP A 1 104 ? -3.679 38.535 23.940 1.00 29.64 102 ASP A C 1
ATOM 742 O O . ASP A 1 104 ? -2.633 37.912 24.159 1.00 28.38 102 ASP A O 1
ATOM 747 N N . ILE A 1 105 ? -4.613 38.688 24.884 1.00 30.68 103 ILE A N 1
ATOM 748 C CA . ILE A 1 105 ? -4.347 38.379 26.287 1.00 26.45 103 ILE A CA 1
ATOM 749 C C . ILE A 1 105 ? -5.341 37.406 26.903 1.00 33.23 103 ILE A C 1
ATOM 750 O O . ILE A 1 105 ? -5.220 37.090 28.090 1.00 35.35 103 ILE A O 1
ATOM 755 N N . VAL A 1 106 ? -6.330 36.948 26.173 1.00 32.78 104 VAL A N 1
ATOM 756 C CA . VAL A 1 106 ? -7.313 36.041 26.756 1.00 38.74 104 VAL A CA 1
ATOM 757 C C . VAL A 1 106 ? -6.759 34.622 26.838 1.00 44.94 104 VAL A C 1
ATOM 758 O O . VAL A 1 106 ? -5.878 34.211 26.067 1.00 41.57 104 VAL A O 1
ATOM 762 N N . SER A 1 107 ? -7.273 33.869 27.809 1.00 48.03 105 SER A N 1
ATOM 763 C CA . SER A 1 107 ? -7.181 32.419 27.793 1.00 48.57 105 SER A CA 1
ATOM 764 C C . SER A 1 107 ? -8.235 31.867 26.840 1.00 50.65 105 SER A C 1
ATOM 765 O O . SER A 1 107 ? -9.113 32.587 26.364 1.00 49.00 105 SER A O 1
ATOM 768 N N . GLU A 1 108 ? -8.163 30.562 26.577 1.00 61.44 106 GLU A N 1
ATOM 769 C CA . GLU A 1 108 ? -9.137 29.951 25.676 1.00 62.07 106 GLU A CA 1
ATOM 770 C C . GLU A 1 108 ? -10.507 29.794 26.328 1.00 60.61 106 GLU A C 1
ATOM 771 O O . GLU A 1 108 ? -11.530 29.933 25.643 1.00 61.45 106 GLU A O 1
ATOM 777 N N . ASP A 1 109 ? -10.551 29.548 27.641 1.00 59.81 107 ASP A N 1
ATOM 778 C CA . ASP A 1 109 ? -11.803 29.461 28.383 1.00 59.62 107 ASP A CA 1
ATOM 779 C C . ASP A 1 109 ? -12.311 30.824 28.860 1.00 58.90 107 ASP A C 1
ATOM 780 O O . ASP A 1 109 ? -13.119 30.879 29.798 1.00 55.73 107 ASP A O 1
ATOM 785 N N . PHE A 1 110 ? -11.845 31.919 28.247 1.00 58.56 108 PHE A N 1
ATOM 786 C CA . PHE A 1 110 ? -12.332 33.246 28.621 1.00 54.69 108 PHE A CA 1
ATOM 787 C C . PHE A 1 110 ? -13.846 33.330 28.471 1.00 48.55 108 PHE A C 1
ATOM 788 O O . PHE A 1 110 ? -14.549 33.779 29.382 1.00 43.11 108 PHE A O 1
ATOM 796 N N . GLU A 1 111 ? -14.369 32.865 27.335 1.00 51.89 109 GLU A N 1
ATOM 797 C CA . GLU A 1 111 ? -15.789 33.000 27.044 1.00 53.73 109 GLU A CA 1
ATOM 798 C C . GLU A 1 111 ? -16.665 32.122 27.933 1.00 54.40 109 GLU A C 1
ATOM 799 O O . GLU A 1 111 ? -17.891 32.266 27.904 1.00 55.53 109 GLU A O 1
ATOM 805 N N . THR A 1 112 ? -16.081 31.232 28.728 1.00 52.71 110 THR A N 1
ATOM 806 C CA . THR A 1 112 ? -16.860 30.394 29.626 1.00 56.14 110 THR A CA 1
ATOM 807 C C . THR A 1 112 ? -16.893 30.923 31.054 1.00 52.19 110 THR A C 1
ATOM 808 O O . THR A 1 112 ? -17.534 30.310 31.910 1.00 56.92 110 THR A O 1
ATOM 812 N N . THR A 1 113 ? -16.227 32.040 31.336 1.00 52.19 111 THR A N 1
ATOM 813 C CA . THR A 1 113 ? -16.185 32.564 32.696 1.00 49.75 111 THR A CA 1
ATOM 814 C C . THR A 1 113 ? -17.470 33.320 33.014 1.00 41.84 111 THR A C 1
ATOM 815 O O . THR A 1 113 ? -18.145 33.846 32.124 1.00 44.55 111 THR A O 1
ATOM 819 N N . GLU A 1 114 ? -17.812 33.363 34.302 1.00 44.42 112 GLU A N 1
ATOM 820 C CA . GLU A 1 114 ? -18.922 34.212 34.720 1.00 46.42 112 GLU A CA 1
ATOM 821 C C . GLU A 1 114 ? -18.654 35.671 34.367 1.00 44.46 112 GLU A C 1
ATOM 822 O O . GLU A 1 114 ? -19.562 36.390 33.929 1.00 43.23 112 GLU A O 1
ATOM 828 N N . TYR A 1 115 ? -17.406 36.122 34.550 1.00 40.41 113 TYR A N 1
ATOM 829 C CA . TYR A 1 115 ? -17.036 37.496 34.211 1.00 41.14 113 TYR A CA 1
ATOM 830 C C . TYR A 1 115 ? -17.462 37.851 32.781 1.00 33.91 113 TYR A C 1
ATOM 831 O O . TYR A 1 115 ? -18.055 38.907 32.535 1.00 37.43 113 TYR A O 1
ATOM 840 N N . TYR A 1 116 ? -17.202 36.957 31.831 1.00 36.04 114 TYR A N 1
ATOM 841 C CA . TYR A 1 116 ? -17.547 37.223 30.435 1.00 37.28 114 TYR A CA 1
ATOM 842 C C . TYR A 1 116 ? -19.048 37.450 30.251 1.00 46.16 114 TYR A C 1
ATOM 843 O O . TYR A 1 116 ? -19.469 38.372 29.537 1.00 36.60 114 TYR A O 1
ATOM 852 N N . ASN A 1 117 ? -19.873 36.622 30.888 1.00 47.85 115 ASN A N 1
ATOM 853 C CA . ASN A 1 117 ? -21.307 36.643 30.628 1.00 45.52 115 ASN A CA 1
ATOM 854 C C . ASN A 1 117 ? -22.058 37.644 31.480 1.00 46.52 115 ASN A C 1
ATOM 855 O O . ASN A 1 117 ? -23.225 37.932 31.193 1.00 46.59 115 ASN A O 1
ATOM 860 N N . THR A 1 118 ? -21.419 38.192 32.503 1.00 40.07 116 THR A N 1
ATOM 861 C CA . THR A 1 118 ? -22.107 39.135 33.367 1.00 43.96 116 THR A CA 1
ATOM 862 C C . THR A 1 118 ? -21.509 40.529 33.193 1.00 44.87 116 THR A C 1
ATOM 863 O O . THR A 1 118 ? -22.080 41.372 32.490 1.00 41.38 116 THR A O 1
ATOM 867 N N . TYR A 1 119 ? -20.334 40.760 33.779 1.00 40.01 117 TYR A N 1
ATOM 868 C CA . TYR A 1 119 ? -19.760 42.102 33.789 1.00 35.27 117 TYR A CA 1
ATOM 869 C C . TYR A 1 119 ? -19.323 42.535 32.386 1.00 36.96 117 TYR A C 1
ATOM 870 O O . TYR A 1 119 ? -19.696 43.617 31.920 1.00 37.26 117 TYR A O 1
ATOM 879 N N . PHE A 1 120 ? -18.535 41.695 31.703 1.00 37.81 118 PHE A N 1
ATOM 880 C CA . PHE A 1 120 ? -17.989 42.042 30.388 1.00 37.39 118 PHE A CA 1
ATOM 881 C C . PHE A 1 120 ? -19.092 42.366 29.388 1.00 41.69 118 PHE A C 1
ATOM 882 O O . PHE A 1 120 ? -19.079 43.428 28.746 1.00 34.92 118 PHE A O 1
ATOM 890 N N . ALA A 1 121 ? -20.042 41.439 29.221 1.00 37.09 119 ALA A N 1
ATOM 891 C CA . ALA A 1 121 ? -21.124 41.638 28.264 1.00 40.71 119 ALA A CA 1
ATOM 892 C C . ALA A 1 121 ? -21.852 42.950 28.508 1.00 42.08 119 ALA A C 1
ATOM 893 O O . ALA A 1 121 ? -22.265 43.617 27.552 1.00 45.56 119 ALA A O 1
ATOM 895 N N . HIS A 1 122 ? -21.972 43.370 29.765 1.00 37.78 120 HIS A N 1
ATOM 896 C CA . HIS A 1 122 ? -22.676 44.616 30.029 1.00 44.31 120 HIS A CA 1
ATOM 897 C C . HIS A 1 122 ? -21.783 45.847 29.872 1.00 45.82 120 HIS A C 1
ATOM 898 O O . HIS A 1 122 ? -22.162 46.806 29.190 1.00 43.15 120 HIS A O 1
ATOM 905 N N . TYR A 1 123 ? -20.596 45.840 30.487 1.00 40.38 121 TYR A N 1
ATOM 906 C CA . TYR A 1 123 ? -19.795 47.057 30.594 1.00 43.47 121 TYR A CA 1
ATOM 907 C C . TYR A 1 123 ? -18.804 47.258 29.456 1.00 43.93 121 TYR A C 1
ATOM 908 O O . TYR A 1 123 ? -18.349 48.389 29.252 1.00 46.48 121 TYR A O 1
ATOM 917 N N . VAL A 1 124 ? -18.456 46.203 28.720 1.00 40.15 122 VAL A N 1
ATOM 918 C CA . VAL A 1 124 ? -17.442 46.253 27.672 1.00 41.79 122 VA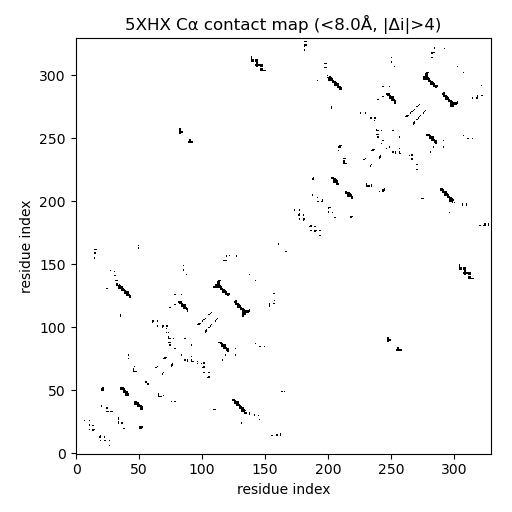L A CA 1
ATOM 919 C C . VAL A 1 124 ? -18.037 45.911 26.309 1.00 42.21 122 VAL A C 1
ATOM 920 O O . VAL A 1 124 ? -17.778 46.597 25.312 1.00 38.28 122 VAL A O 1
ATOM 924 N N . VAL A 1 125 ? -18.842 44.845 26.251 1.00 40.38 123 VAL A N 1
ATOM 925 C CA . VAL A 1 125 ? -19.695 44.454 25.130 1.00 39.81 123 VAL A CA 1
ATOM 926 C C . VAL A 1 125 ? -18.907 43.673 24.084 1.00 38.61 123 VAL A C 1
ATOM 927 O O . VAL A 1 125 ? -19.150 42.477 23.903 1.00 42.39 123 VAL A O 1
ATOM 931 N N . THR A 1 126 ? -17.963 44.314 23.380 1.00 34.09 124 THR A N 1
ATOM 932 C CA . THR A 1 126 ? -17.304 43.580 22.298 1.00 36.61 124 THR A CA 1
ATOM 933 C C . THR A 1 126 ? -15.778 43.539 22.374 1.00 35.24 124 THR A C 1
ATOM 934 O O . THR A 1 126 ? -15.201 42.447 22.387 1.00 33.56 124 THR A O 1
ATOM 938 N N . ASP A 1 127 ? -15.109 44.698 22.381 1.00 33.04 125 ASP A N 1
ATOM 939 C CA . ASP A 1 127 ? -13.650 44.739 22.358 1.00 30.54 125 ASP A CA 1
ATOM 940 C C . ASP A 1 127 ? -13.147 45.681 23.439 1.00 27.21 125 ASP A C 1
ATOM 941 O O . ASP A 1 127 ? -13.882 46.528 23.947 1.00 28.38 125 ASP A O 1
ATOM 946 N N . GLU A 1 128 ? -11.871 45.532 23.783 1.00 27.70 126 GLU A N 1
ATOM 947 C CA . GLU A 1 128 ? -11.303 46.331 24.855 1.00 25.65 126 GLU A CA 1
ATOM 948 C C . GLU A 1 128 ? -9.823 46.551 24.592 1.00 23.94 126 GLU A C 1
ATOM 949 O O . GLU A 1 128 ? -9.134 45.647 24.111 1.00 24.01 126 GLU A O 1
ATOM 955 N N . VAL A 1 129 ? -9.334 47.742 24.945 1.00 24.18 127 VAL A N 1
ATOM 956 C CA . VAL A 1 129 ? -7.902 47.959 25.106 1.00 25.10 127 VAL A CA 1
ATOM 957 C C . VAL A 1 129 ? -7.699 48.600 26.462 1.00 22.69 127 VAL A C 1
ATOM 958 O O . VAL A 1 129 ? -8.613 49.177 27.041 1.00 23.51 127 VAL A O 1
ATOM 962 N N . GLN A 1 130 ? -6.467 48.528 26.944 1.00 23.77 128 GLN A N 1
ATOM 963 C CA . GLN A 1 130 ? -6.138 49.110 28.232 1.00 26.13 128 GLN A CA 1
ATOM 964 C C . GLN A 1 130 ? -4.718 49.655 28.184 1.00 24.06 128 GLN A C 1
ATOM 965 O O . GLN A 1 130 ? -3.802 48.953 27.750 1.00 22.55 128 GLN A O 1
ATOM 971 N N . TYR A 1 131 ? -4.534 50.880 28.671 1.00 23.89 129 TYR A N 1
ATOM 972 C CA . TYR A 1 131 ? -3.206 51.369 29.035 1.00 24.72 129 TYR A CA 1
ATOM 973 C C . TYR A 1 131 ? -2.902 50.967 30.475 1.00 23.16 129 TYR A C 1
ATOM 974 O O . TYR A 1 131 ? -3.690 51.273 31.373 1.00 24.00 129 TYR A O 1
ATOM 983 N N . ASN A 1 132 ? -1.757 50.306 30.690 1.00 24.85 130 ASN A N 1
ATOM 984 C CA . ASN A 1 132 ? -1.312 49.836 32.008 1.00 27.76 130 ASN A CA 1
ATOM 985 C C . ASN A 1 132 ? -0.095 50.635 32.436 1.00 27.47 130 ASN A C 1
ATOM 986 O O . ASN A 1 132 ? 0.926 50.613 31.739 1.00 27.42 130 ASN A O 1
ATOM 991 N N . VAL A 1 133 ? -0.179 51.289 33.583 1.00 27.51 131 VAL A N 1
ATOM 992 C CA . VAL A 1 133 ? 0.907 52.104 34.109 1.00 27.69 131 VAL A CA 1
ATOM 993 C C . VAL A 1 133 ? 1.273 51.587 35.493 1.00 26.76 131 VAL A C 1
ATOM 994 O O . VAL A 1 133 ? 0.539 51.815 36.459 1.00 27.06 131 VAL A O 1
ATOM 998 N N . PRO A 1 134 ? 2.387 50.870 35.623 1.00 26.99 132 PRO A N 1
ATOM 999 C CA . PRO A 1 134 ? 2.855 50.452 36.952 1.00 30.15 132 PRO A CA 1
ATOM 1000 C C . PRO A 1 134 ? 3.064 51.663 37.852 1.00 36.20 132 PRO A C 1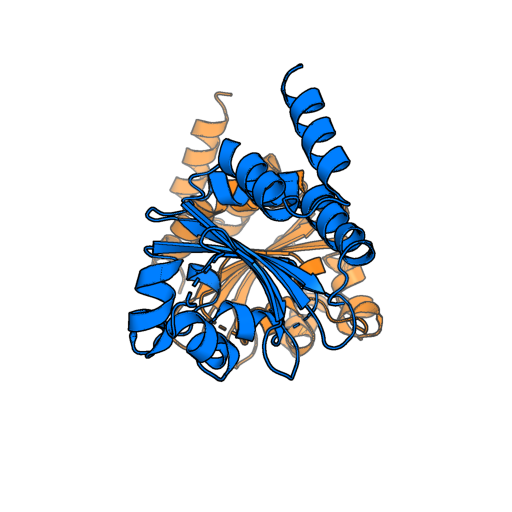
ATOM 1001 O O . PRO A 1 134 ? 3.638 52.674 37.439 1.00 32.49 132 PRO A O 1
ATOM 1005 N N . LEU A 1 135 ? 2.546 51.574 39.074 1.00 32.82 133 LEU A N 1
ATOM 1006 C CA . LEU A 1 135 ? 2.723 52.640 40.054 1.00 39.18 133 LEU A CA 1
ATOM 1007 C C . LEU A 1 135 ? 3.818 52.331 41.049 1.00 44.59 133 LEU A C 1
ATOM 1008 O O . LEU A 1 135 ? 4.490 53.249 41.535 1.00 52.37 133 LEU A O 1
ATOM 1013 N N . ASP A 1 136 ? 4.002 51.057 41.355 1.00 39.48 134 ASP A N 1
ATOM 1014 C CA . ASP A 1 136 ? 5.086 50.614 42.208 1.00 50.11 134 ASP A CA 1
ATOM 1015 C C . ASP A 1 136 ? 5.221 49.113 41.981 1.00 52.78 134 ASP A C 1
ATOM 1016 O O . ASP A 1 136 ? 4.783 48.594 40.947 1.00 49.79 134 ASP A O 1
ATOM 1021 N N . GLY A 1 137 ? 5.806 48.412 42.952 1.00 48.11 135 GLY A N 1
ATOM 1022 C CA . GLY A 1 137 ? 5.989 46.983 42.796 1.00 49.95 135 GLY A CA 1
ATOM 1023 C C . GLY A 1 137 ? 4.699 46.189 42.806 1.00 52.47 135 GLY A C 1
ATOM 1024 O O . GLY A 1 137 ? 4.695 45.033 42.364 1.00 48.59 135 GLY A O 1
ATOM 1025 N N . GLU A 1 138 ? 3.605 46.771 43.297 1.00 40.61 136 GLU A N 1
ATOM 1026 C CA . GLU A 1 138 ? 2.360 46.014 43.397 1.00 47.09 136 GLU A CA 1
ATOM 1027 C C . GLU A 1 138 ? 1.193 46.605 42.618 1.00 36.54 136 GLU A C 1
ATOM 1028 O O . GLU A 1 138 ? 0.321 45.849 42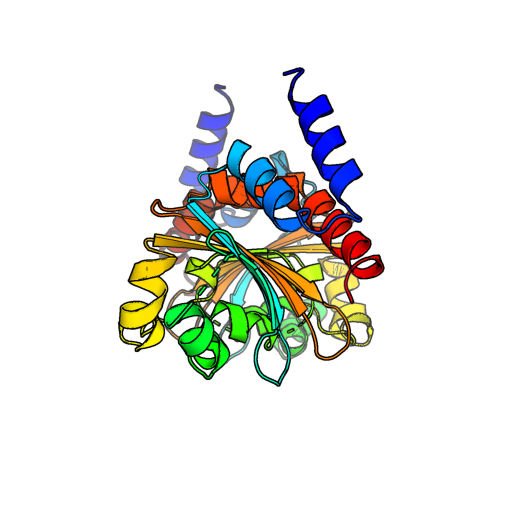.185 1.00 39.07 136 GLU A O 1
ATOM 1034 N N . ARG A 1 139 ? 1.135 47.916 42.437 1.00 27.15 137 ARG A N 1
ATOM 1035 C CA . ARG A 1 139 ? -0.057 48.548 41.899 1.00 28.75 137 ARG A CA 1
ATOM 1036 C C . ARG A 1 139 ? 0.132 48.888 40.424 1.00 31.81 137 ARG A C 1
ATOM 1037 O O . ARG A 1 139 ? 1.245 49.177 39.973 1.00 31.88 137 ARG A O 1
ATOM 1045 N N . THR A 1 140 ? -0.966 48.809 39.668 1.00 26.11 138 THR A N 1
ATOM 1046 C CA . THR A 1 140 ? -0.974 49.123 38.241 1.00 26.64 138 THR A CA 1
ATOM 1047 C C . THR A 1 140 ? -2.170 50.016 37.956 1.00 30.80 138 THR A C 1
ATOM 1048 O O . THR A 1 140 ? -3.320 49.597 38.146 1.00 26.71 138 THR A O 1
ATOM 1052 N N . LEU A 1 141 ? -1.905 51.241 37.507 1.00 25.52 139 LEU A N 1
ATOM 1053 C CA . LEU A 1 141 ? -2.972 52.139 37.077 1.00 25.89 139 LEU A CA 1
ATOM 1054 C C . LEU A 1 141 ? -3.384 51.800 35.648 1.00 26.20 139 LEU A C 1
ATOM 1055 O O . LEU A 1 141 ? -2.540 51.707 34.752 1.00 24.82 139 LEU A O 1
ATOM 1060 N N . CYS A 1 142 ? -4.684 51.625 35.424 1.00 25.20 140 CYS A N 1
ATOM 1061 C CA . CYS A 1 142 ? -5.152 51.151 34.127 1.00 25.00 140 CYS A CA 1
ATOM 1062 C C . CYS A 1 142 ? -6.276 52.029 33.616 1.00 24.70 140 CYS A C 1
ATOM 1063 O O . CYS A 1 142 ? -7.174 52.418 34.373 1.00 26.27 140 CYS A O 1
ATOM 1066 N N . LEU A 1 143 ? -6.222 52.331 32.329 1.00 20.04 141 LEU A N 1
ATOM 1067 C CA . LEU A 1 143 ? -7.302 53.012 31.642 1.00 24.28 141 LEU A CA 1
ATOM 1068 C C . LEU A 1 143 ? -7.838 52.021 30.627 1.00 26.73 141 LEU A C 1
ATOM 1069 O O . LEU A 1 143 ? -7.157 51.694 29.651 1.00 23.25 141 LEU A O 1
ATOM 1074 N N . SER A 1 144 ? -9.045 51.528 30.878 1.00 25.50 142 SER A N 1
ATOM 1075 C CA . SER A 1 144 ? -9.701 50.597 29.976 1.00 26.71 142 SER A CA 1
ATOM 1076 C C . SER A 1 144 ? -10.588 51.381 29.026 1.00 27.23 142 SER A C 1
ATOM 1077 O O . SER A 1 144 ? -11.317 52.275 29.456 1.00 28.64 142 SER A O 1
ATOM 1080 N N . LEU A 1 145 ? -10.508 51.062 27.739 1.00 26.47 143 LEU A N 1
ATOM 1081 C CA . LEU A 1 145 ? -11.371 51.657 26.727 1.00 30.38 143 LEU A CA 1
ATOM 1082 C C . LEU A 1 145 ? -12.096 50.511 26.043 1.00 28.71 143 LEU A C 1
ATOM 1083 O O . LEU A 1 145 ? -11.452 49.634 25.453 1.00 28.61 143 LEU A O 1
ATOM 1088 N N . GLY A 1 146 ? -13.420 50.501 26.140 1.00 31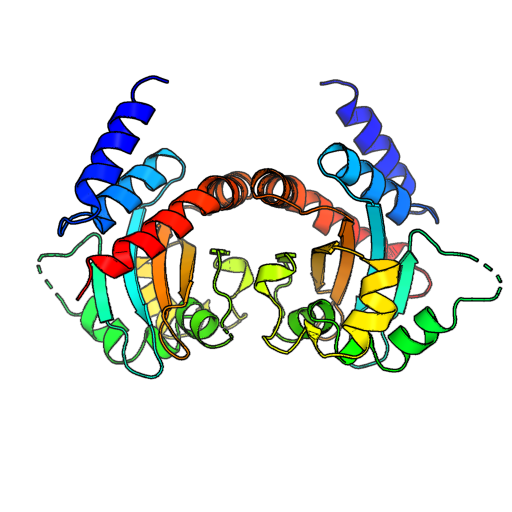.55 144 GLY A N 1
ATOM 1089 C CA . GLY A 1 146 ? -14.196 49.425 25.544 1.00 31.44 144 GLY A CA 1
ATOM 1090 C C . GLY A 1 146 ? -14.933 49.874 24.300 1.00 33.03 144 GLY A C 1
ATOM 1091 O O . GLY A 1 146 ? -15.190 51.069 24.133 1.00 33.22 144 GLY A O 1
ATOM 1092 N N . SER A 1 147 ? -15.265 48.934 23.412 1.00 33.53 145 SER A N 1
ATOM 1093 C CA . SER A 1 147 ? -16.035 49.229 22.211 1.00 34.39 145 SER A CA 1
ATOM 1094 C C . SER A 1 147 ? -17.098 48.159 22.015 1.00 40.29 145 SER A C 1
ATOM 1095 O O . SER A 1 147 ? -16.861 46.980 22.296 1.00 35.87 145 SER A O 1
ATOM 1098 N N . GLU A 1 148 ? -18.265 48.579 21.519 1.00 41.37 146 GLU A N 1
ATOM 1099 C CA . GLU A 1 148 ? -19.248 47.631 21.005 1.00 43.66 146 GLU A CA 1
ATOM 1100 C C . GLU A 1 148 ? -18.866 47.085 19.630 1.00 40.54 146 GLU A C 1
ATOM 1101 O O . GLU A 1 148 ? -19.397 46.047 19.224 1.00 43.36 146 GLU A O 1
ATOM 1107 N N . SER A 1 149 ? -17.933 47.723 18.924 1.00 39.38 147 SER A N 1
ATOM 1108 C CA . SER A 1 149 ? -17.328 47.125 17.740 1.00 45.65 147 SER A CA 1
ATOM 1109 C C . SER A 1 149 ? -15.886 46.706 18.060 1.00 40.69 147 SER A C 1
ATOM 1110 O O . SER A 1 149 ? -15.516 46.562 19.233 1.00 44.52 147 SER A O 1
ATOM 1113 N N . ARG A 1 150 ? -15.081 46.487 17.027 1.00 41.44 148 ARG A N 1
ATOM 1114 C CA . ARG A 1 150 ? -13.709 46.031 17.206 1.00 41.11 148 ARG A CA 1
ATOM 1115 C C . ARG A 1 150 ? -12.733 47.180 16.994 1.00 42.64 148 ARG A C 1
ATOM 1116 O O . ARG A 1 150 ? -12.953 48.053 16.150 1.00 40.91 148 ARG A O 1
ATOM 1124 N N . PHE A 1 151 ? -11.666 47.186 17.786 1.00 35.09 149 PHE A N 1
ATOM 1125 C CA . PHE A 1 151 ? -10.535 48.065 17.528 1.00 33.46 149 PHE A CA 1
ATOM 1126 C C . PHE A 1 151 ? -9.653 47.390 16.494 1.00 34.29 149 PHE A C 1
ATOM 1127 O O . PHE A 1 151 ? -9.161 46.283 16.734 1.00 36.55 149 PHE A O 1
ATOM 1135 N N . GLY A 1 152 ? -9.479 48.029 15.335 1.00 35.75 150 GLY A N 1
ATOM 1136 C CA . GLY A 1 152 ? -8.656 47.474 14.278 1.00 37.82 150 GLY A CA 1
ATOM 1137 C C . GLY A 1 152 ? -7.203 47.918 14.387 1.00 31.23 150 GLY A C 1
ATOM 1138 O O . GLY A 1 152 ? -6.822 48.698 15.259 1.00 30.82 150 GLY A O 1
ATOM 1139 N N . ALA A 1 153 ? -6.386 47.404 13.464 1.00 30.34 151 ALA A N 1
ATOM 1140 C CA . ALA A 1 153 ? -4.950 47.662 13.520 1.00 31.96 151 ALA A CA 1
ATOM 1141 C C . ALA A 1 153 ? -4.655 49.153 13.482 1.00 32.15 151 ALA A C 1
ATOM 1142 O O . ALA A 1 153 ? -3.754 49.634 14.178 1.00 28.61 151 ALA A O 1
ATOM 1144 N N . GLU A 1 154 ? -5.426 49.904 12.693 1.00 30.80 152 GLU A N 1
ATOM 1145 C CA . GLU A 1 154 ? -5.224 51.342 12.601 1.00 32.18 152 GLU A CA 1
ATOM 1146 C C . GLU A 1 154 ? -5.486 52.027 13.938 1.00 29.69 152 GLU A C 1
ATOM 1147 O O . GLU A 1 154 ? -4.782 52.971 14.307 1.00 27.35 152 GLU A O 1
ATOM 1153 N N . GLN A 1 155 ? -6.509 51.579 14.666 1.00 30.30 153 GLN A N 1
ATOM 1154 C CA . GLN A 1 155 ? -6.766 52.125 15.997 1.00 28.28 153 GLN A CA 1
ATOM 1155 C C . GLN A 1 155 ? -5.657 51.749 16.980 1.00 24.34 153 GLN A C 1
ATOM 1156 O O . GLN A 1 155 ? -5.202 52.595 17.763 1.00 25.79 153 GLN A O 1
ATOM 1162 N N . ILE A 1 156 ? -5.224 50.485 16.977 1.00 26.12 154 ILE A N 1
ATOM 1163 C CA . ILE A 1 156 ? -4.124 50.081 17.858 1.00 26.51 154 ILE A CA 1
ATOM 1164 C C . ILE A 1 156 ? -2.875 50.903 17.548 1.00 27.34 154 ILE A C 1
ATOM 1165 O O . ILE A 1 156 ? -2.190 51.398 18.451 1.00 24.90 154 ILE A O 1
ATOM 1170 N N . ALA A 1 157 ? -2.571 51.063 16.259 1.00 26.63 155 ALA A N 1
ATOM 1171 C CA . ALA A 1 157 ? -1.447 51.899 15.848 1.00 27.44 155 ALA A CA 1
ATOM 1172 C C . ALA A 1 157 ? -1.560 53.304 16.434 1.00 27.70 155 ALA A C 1
ATOM 1173 O O . ALA A 1 157 ? -0.594 53.841 16.988 1.00 25.81 155 ALA A O 1
ATOM 1175 N N . LEU A 1 158 ? -2.745 53.912 16.329 1.00 27.98 156 LEU A N 1
ATOM 1176 C CA . LEU A 1 158 ? -2.962 55.233 16.921 1.00 26.89 156 LEU A CA 1
ATOM 1177 C C . LEU A 1 158 ? -2.723 55.230 18.428 1.00 29.50 156 LEU A C 1
ATOM 1178 O O . LEU A 1 158 ? -2.055 56.125 18.970 1.00 25.12 156 LEU A O 1
ATOM 1183 N N . PHE A 1 159 ? -3.320 54.261 19.131 1.00 25.43 157 PHE A N 1
ATOM 1184 C CA . PHE A 1 159 ? -3.123 54.171 20.578 1.00 27.06 157 PHE A CA 1
ATOM 1185 C C . PHE A 1 159 ? -1.638 54.115 20.935 1.00 25.41 157 PHE A C 1
ATOM 1186 O O . PHE A 1 159 ? -1.209 54.712 21.929 1.00 25.35 157 PHE A O 1
ATOM 1194 N N . GLU A 1 160 ? -0.837 53.407 20.132 1.00 22.78 158 GLU A N 1
ATOM 1195 C CA . GLU A 1 160 ? 0.605 53.356 20.378 1.00 26.93 158 GLU A CA 1
ATOM 1196 C C . GLU A 1 160 ? 1.276 54.687 20.060 1.00 28.04 158 GLU A C 1
ATOM 1197 O O . GLU A 1 160 ? 2.239 55.074 20.731 1.00 26.47 158 GLU A O 1
ATOM 1203 N N . LEU A 1 161 ? 0.796 55.393 19.035 1.00 26.76 159 LEU A N 1
ATOM 1204 C CA . LEU A 1 161 ? 1.395 56.681 18.688 1.00 28.07 159 LEU A CA 1
ATOM 1205 C C . LEU A 1 161 ? 1.229 57.688 19.818 1.00 28.29 159 LEU A C 1
ATOM 1206 O O . LEU A 1 161 ? 2.158 58.444 20.130 1.00 23.13 159 LEU A O 1
ATOM 1211 N N . LEU A 1 162 ? 0.044 57.709 20.435 1.00 26.94 160 LEU A N 1
ATOM 1212 C CA . LEU A 1 162 ? -0.290 58.671 21.474 1.00 27.23 160 LEU A CA 1
ATOM 1213 C C . LEU A 1 162 ? 0.192 58.230 22.846 1.00 25.52 160 LEU A C 1
ATOM 1214 O O . LEU A 1 162 ? 0.271 59.060 23.761 1.00 25.48 160 LEU A O 1
ATOM 1219 N N . ARG A 1 163 ? 0.508 56.946 22.986 1.00 25.91 161 ARG A N 1
ATOM 1220 C CA . ARG A 1 163 ? 0.881 56.361 24.271 1.00 26.28 161 ARG A CA 1
ATOM 1221 C C . ARG A 1 163 ? 1.912 57.157 25.068 1.00 24.93 161 ARG A C 1
ATOM 1222 O O . ARG A 1 163 ? 1.728 57.279 26.288 1.00 22.17 161 ARG A O 1
ATOM 1230 N N . PRO A 1 164 ? 2.988 57.716 24.477 1.00 27.84 162 PRO A N 1
ATOM 1231 C CA . PRO A 1 164 ? 3.964 58.453 25.304 1.00 29.42 162 PRO A CA 1
ATOM 1232 C C . PRO A 1 164 ? 3.343 59.489 26.230 1.00 25.85 162 PRO A C 1
ATOM 1233 O O . PRO A 1 164 ? 3.695 59.543 27.417 1.00 25.01 162 PRO A O 1
ATOM 1237 N N . TRP A 1 165 ? 2.413 60.302 25.738 1.00 26.40 163 TRP A N 1
ATOM 1238 C CA . TRP A 1 165 ? 1.838 61.303 26.617 1.00 28.57 163 TRP A CA 1
ATOM 1239 C C . TRP A 1 165 ? 0.585 60.818 27.332 1.00 24.96 163 TRP A C 1
ATOM 1240 O O . TRP A 1 165 ? 0.249 61.370 28.384 1.00 25.74 163 TRP A O 1
ATOM 1251 N N . VAL A 1 166 ? -0.105 59.796 26.812 1.00 24.26 164 VAL A N 1
ATOM 1252 C CA . VAL A 1 166 ? -1.207 59.210 27.581 1.00 22.34 164 VAL A CA 1
ATOM 1253 C C . VAL A 1 166 ? -0.690 58.665 28.905 1.00 21.61 164 VAL A C 1
ATOM 1254 O O . VAL A 1 166 ? -1.226 58.972 29.971 1.00 25.99 164 VAL A O 1
ATOM 1258 N N . ILE A 1 167 ? 0.380 57.873 28.865 1.00 25.04 165 ILE A N 1
ATOM 1259 C CA . ILE A 1 167 ? 0.822 57.253 30.111 1.00 26.78 165 ILE A CA 1
ATOM 1260 C C . ILE A 1 167 ? 1.511 58.278 31.015 1.00 27.89 165 ILE A C 1
ATOM 1261 O O . ILE A 1 167 ? 1.481 58.147 32.242 1.00 23.70 165 ILE A O 1
ATOM 1266 N N . ALA A 1 168 ? 2.167 59.290 30.433 1.00 24.72 166 ALA A N 1
ATOM 1267 C CA . ALA A 1 168 ? 2.739 60.360 31.247 1.00 29.81 166 ALA A CA 1
ATOM 1268 C C . ALA A 1 168 ? 1.647 61.096 32.004 1.00 27.20 166 ALA A C 1
ATOM 1269 O O . ALA A 1 168 ? 1.774 61.371 33.206 1.00 30.36 166 ALA A O 1
ATOM 1271 N N . LEU A 1 169 ? 0.564 61.423 31.306 1.00 25.79 167 LEU A N 1
ATOM 1272 C CA . LEU A 1 169 ? -0.578 62.082 31.926 1.00 27.52 167 LEU A CA 1
ATOM 1273 C C . LEU A 1 169 ? -1.183 61.222 33.030 1.00 28.06 167 LEU A C 1
ATOM 1274 O O . LEU A 1 169 ? -1.502 61.717 34.115 1.00 24.59 167 LEU A O 1
ATOM 1279 N N . MET A 1 170 ? -1.425 59.939 32.731 1.00 26.03 168 MET A N 1
ATOM 1280 C CA . MET A 1 170 ? -2.023 59.042 33.723 1.00 30.56 168 MET A CA 1
ATOM 1281 C C . MET A 1 170 ? -1.205 59.029 35.003 1.00 25.45 168 MET A C 1
ATOM 1282 O O . MET A 1 170 ? -1.750 59.155 36.103 1.00 28.57 168 MET A O 1
ATOM 1287 N N . LYS A 1 171 ? 0.116 58.891 34.870 1.00 28.64 169 LYS A N 1
ATOM 1288 C CA . LYS A 1 171 ? 0.989 58.865 36.040 1.00 30.48 169 LYS A CA 1
ATOM 1289 C C . LYS A 1 171 ? 0.867 60.160 36.839 1.00 35.79 169 LYS A C 1
ATOM 1290 O O . LYS A 1 171 ? 0.777 60.134 38.073 1.00 32.43 169 LYS A O 1
ATOM 1296 N N . LYS A 1 172 ? 0.807 61.305 36.149 1.00 32.26 170 LYS A N 1
ATOM 1297 C CA . LYS A 1 172 ? 0.695 62.574 36.860 1.00 35.94 170 LYS A CA 1
ATOM 1298 C C . LYS A 1 172 ? -0.671 62.728 37.514 1.00 30.53 170 LYS A C 1
ATOM 1299 O O . LYS A 1 172 ? -0.779 63.333 38.587 1.00 32.25 170 LYS A O 1
ATOM 1305 N N . ARG A 1 173 ? -1.715 62.149 36.919 1.00 28.76 171 ARG A N 1
ATOM 1306 C CA . ARG A 1 173 ? -3.039 62.258 37.528 1.00 31.41 171 ARG A CA 1
ATOM 1307 C C . ARG A 1 173 ? -3.088 61.662 38.937 1.00 33.70 171 ARG A C 1
ATOM 1308 O O . ARG A 1 173 ? -3.909 62.103 39.747 1.00 35.68 171 ARG A O 1
ATOM 1316 N N . ILE A 1 174 ? -2.194 60.724 39.271 1.00 32.91 172 ILE A N 1
ATOM 1317 C CA . ILE A 1 174 ? -2.208 60.092 40.597 1.00 38.15 172 ILE A CA 1
ATOM 1318 C C . ILE A 1 174 ? -2.086 61.120 41.719 1.00 42.86 172 ILE A C 1
ATOM 1319 O O . ILE A 1 174 ? -2.678 60.953 42.795 1.00 38.65 172 ILE A O 1
ATOM 1324 N N . HIS A 1 175 ? -1.333 62.180 41.495 1.00 42.42 173 HIS A N 1
ATOM 1325 C CA . HIS A 1 175 ? -1.190 63.237 42.465 1.00 41.46 173 HIS A CA 1
ATOM 1326 C C . HIS A 1 175 ? -2.468 63.914 42.830 1.00 40.85 173 HIS A C 1
ATOM 1327 O O . HIS A 1 175 ? -2.568 64.467 43.883 1.00 40.79 173 HIS A O 1
ATOM 1334 N N . PHE A 1 176 ? -3.442 63.862 41.960 1.00 40.19 174 PHE A N 1
ATOM 1335 C CA . PHE A 1 176 ? -4.695 64.487 42.241 1.00 38.37 174 PHE A CA 1
ATOM 1336 C C . PHE A 1 176 ? -5.776 63.488 42.556 1.00 44.85 174 PHE A C 1
ATOM 1337 O O . PHE A 1 176 ? -6.916 63.838 42.590 1.00 44.61 174 PHE A O 1
ATOM 1345 N N . GLU A 1 177 ? -5.407 62.241 42.791 1.00 45.57 175 GLU A N 1
ATOM 1346 C CA . GLU A 1 177 ? -6.365 61.254 43.255 1.00 52.42 175 GLU A CA 1
ATOM 1347 C C . GLU A 1 177 ? -6.256 61.072 44.756 1.00 53.32 175 GLU A C 1
ATOM 1348 O O . GLU A 1 177 ? -5.219 60.808 45.316 1.00 58.37 175 GLU A O 1
ATOM 1354 N N . ASP A 1 178 ? -7.379 61.236 45.390 1.00 58.30 176 ASP A N 1
ATOM 1355 C CA . ASP A 1 178 ? -7.475 61.402 46.806 1.00 65.79 176 ASP A CA 1
ATOM 1356 C C . ASP A 1 178 ? -7.617 60.060 47.450 1.00 65.28 176 ASP A C 1
ATOM 1357 O O . ASP A 1 178 ? -7.156 59.842 48.550 1.00 71.19 176 ASP A O 1
ATOM 1362 N N . ALA A 1 179 ? -8.253 59.150 46.738 1.00 65.65 177 ALA A N 1
ATOM 1363 C CA . ALA A 1 179 ? -8.391 57.788 47.208 1.00 64.54 177 ALA A CA 1
ATOM 1364 C C . ALA A 1 179 ? -7.042 57.118 47.237 1.00 64.36 177 ALA A C 1
ATOM 1365 O O . ALA A 1 179 ? -6.879 56.077 47.846 1.00 63.44 177 ALA A O 1
ATOM 1367 N N . VAL A 1 180 ? -6.069 57.729 46.575 1.00 61.52 178 VAL A N 1
ATOM 1368 C CA . VAL A 1 180 ? -4.731 57.157 46.510 1.00 60.91 178 VAL A CA 1
ATOM 1369 C C . VAL A 1 180 ? -3.794 57.942 47.418 1.00 66.23 178 VAL A C 1
ATOM 1370 O O . VAL A 1 180 ? -3.413 57.471 48.492 1.00 73.03 178 VAL A O 1
ATOM 1374 N N . GLY B 1 9 ? 3.318 56.455 -4.389 1.00 66.48 7 GLY B N 1
ATOM 1375 C CA . GLY B 1 9 ? 4.471 55.599 -4.165 1.00 66.88 7 GLY B CA 1
ATOM 1376 C C . GLY B 1 9 ? 4.932 54.838 -5.399 1.00 62.59 7 GLY B C 1
ATOM 1377 O O . GLY B 1 9 ? 6.010 55.105 -5.935 1.00 67.24 7 GLY B O 1
ATOM 1378 N N . GLY B 1 10 ? 4.122 53.890 -5.845 1.00 64.98 8 GLY B N 1
ATOM 1379 C CA . GLY B 1 10 ? 4.410 53.093 -7.049 1.00 53.11 8 GLY B CA 1
ATOM 1380 C C . GLY B 1 10 ? 5.253 51.847 -6.831 1.00 52.02 8 GLY B C 1
ATOM 1381 O O . GLY B 1 10 ? 4.857 50.748 -7.225 1.00 43.96 8 GLY B O 1
ATOM 1382 N N . ALA B 1 11 ? 6.412 52.007 -6.185 1.00 46.76 9 ALA B N 1
ATOM 1383 C CA . ALA B 1 11 ? 7.292 50.875 -5.915 1.00 49.69 9 ALA B CA 1
ATOM 1384 C C . ALA B 1 11 ? 6.720 49.921 -4.873 1.00 44.18 9 ALA B C 1
ATOM 1385 O O . ALA B 1 11 ? 7.150 48.764 -4.818 1.00 46.84 9 ALA B O 1
ATOM 1387 N N . TRP B 1 12 ? 5.767 50.372 -4.053 1.00 45.25 10 TRP B N 1
ATOM 1388 C CA . TRP B 1 12 ? 5.169 49.485 -3.057 1.00 46.06 10 TRP B CA 1
ATOM 1389 C C . TRP B 1 12 ? 4.491 48.288 -3.712 1.00 45.41 10 TRP B C 1
ATOM 1390 O O . TRP B 1 12 ? 4.626 47.149 -3.242 1.00 40.17 10 TRP B O 1
ATOM 1401 N N . HIS B 1 13 ? 3.753 48.529 -4.799 1.00 41.32 11 HIS B N 1
ATOM 1402 C CA . HIS B 1 13 ? 3.036 47.442 -5.455 1.00 36.25 11 HIS B CA 1
ATOM 1403 C C . HIS B 1 13 ? 3.995 46.383 -5.963 1.00 35.16 11 HIS B C 1
ATOM 1404 O O . HIS B 1 13 ? 3.750 45.185 -5.787 1.00 35.55 11 HIS B O 1
ATOM 1411 N N . GLU B 1 14 ? 5.103 46.798 -6.583 1.00 38.50 12 GLU B N 1
ATOM 1412 C CA . GLU B 1 14 ? 6.085 45.816 -7.033 1.00 37.42 12 GLU B CA 1
ATOM 1413 C C . GLU B 1 14 ? 6.751 45.124 -5.848 1.00 32.05 12 GLU B C 1
ATOM 1414 O O . GLU B 1 14 ? 7.032 43.920 -5.908 1.00 38.38 12 GLU B O 1
ATOM 1420 N N . SER B 1 15 ? 7.010 45.864 -4.762 1.00 37.28 13 SER B N 1
ATOM 1421 C CA . SER B 1 15 ? 7.542 45.240 -3.546 1.00 40.48 13 SER B CA 1
ATOM 1422 C C . SER B 1 15 ? 6.595 44.170 -3.024 1.00 31.66 13 SER B C 1
ATOM 1423 O O . SER B 1 15 ? 7.013 43.050 -2.693 1.00 33.54 13 SER B O 1
ATOM 1426 N N . LEU B 1 16 ? 5.306 44.501 -2.934 1.00 31.19 14 LEU B N 1
ATOM 1427 C CA . LEU B 1 16 ? 4.332 43.505 -2.501 1.00 29.48 14 LEU B CA 1
ATOM 1428 C C . LEU B 1 16 ? 4.323 42.310 -3.444 1.00 30.56 14 LEU B C 1
ATOM 1429 O O . LEU B 1 16 ? 4.211 41.161 -3.002 1.00 29.86 14 LEU B O 1
ATOM 1434 N N . GLY B 1 17 ? 4.451 42.559 -4.751 1.00 32.30 15 GLY B N 1
ATOM 1435 C CA . GLY B 1 17 ? 4.497 41.449 -5.693 1.00 30.67 15 GLY B CA 1
ATOM 1436 C C . GLY B 1 17 ? 5.651 40.499 -5.419 1.00 30.80 15 GLY B C 1
ATOM 1437 O O . GLY B 1 17 ? 5.464 39.280 -5.367 1.00 30.79 15 GLY B O 1
ATOM 1438 N N . LYS B 1 18 ? 6.861 41.052 -5.232 1.00 31.55 16 LYS B N 1
ATOM 1439 C CA . LYS B 1 18 ? 8.036 40.231 -4.916 1.00 35.08 16 LYS B CA 1
ATOM 1440 C C . LYS B 1 18 ? 7.816 39.427 -3.638 1.00 32.89 16 LYS B C 1
ATOM 1441 O O . LYS B 1 18 ? 8.063 38.215 -3.592 1.00 33.81 16 LYS B O 1
ATOM 1447 N N . LEU B 1 19 ? 7.355 40.099 -2.585 1.00 31.24 17 LEU B N 1
ATOM 1448 C CA . LEU B 1 19 ? 7.066 39.418 -1.328 1.00 31.03 17 LEU B CA 1
ATOM 1449 C C . LEU B 1 19 ? 6.121 38.242 -1.540 1.00 32.80 17 LEU B C 1
ATOM 1450 O O . LEU B 1 19 ? 6.371 37.128 -1.064 1.00 31.88 17 LEU B O 1
ATOM 1455 N N . LEU B 1 20 ? 5.027 38.467 -2.273 1.00 30.58 18 LEU B N 1
ATOM 1456 C CA . LEU B 1 20 ? 4.025 37.413 -2.401 1.00 29.11 18 LEU B CA 1
ATOM 1457 C C . LEU B 1 20 ? 4.547 36.252 -3.234 1.00 31.28 18 LEU B C 1
ATOM 1458 O O . LEU B 1 20 ? 4.266 35.089 -2.925 1.00 34.97 18 LEU B O 1
ATOM 1463 N N . GLU B 1 21 ? 5.308 36.550 -4.294 1.00 34.82 19 GLU B N 1
ATOM 1464 C CA . GLU B 1 21 ? 5.888 35.497 -5.128 1.00 39.17 19 GLU B CA 1
ATOM 1465 C C . GLU B 1 21 ? 6.816 34.603 -4.319 1.00 39.45 19 GLU B C 1
ATOM 1466 O O . GLU B 1 21 ? 6.880 33.389 -4.545 1.00 41.86 19 GLU B O 1
ATOM 1472 N N . ALA B 1 22 ? 7.560 35.192 -3.386 1.00 38.68 20 ALA B N 1
ATOM 1473 C CA . ALA B 1 22 ? 8.513 34.463 -2.564 1.00 38.53 20 ALA B CA 1
ATOM 1474 C C . ALA B 1 22 ? 7.850 33.637 -1.466 1.00 36.86 20 ALA B C 1
ATOM 1475 O O . ALA B 1 22 ? 8.560 32.942 -0.730 1.00 41.47 20 ALA B O 1
ATOM 1477 N N . LEU B 1 23 ? 6.519 33.685 -1.343 1.00 37.97 21 LEU B N 1
ATOM 1478 C CA . LEU B 1 23 ? 5.840 33.021 -0.232 1.00 37.84 21 LEU B CA 1
ATOM 1479 C C . LEU B 1 23 ? 6.167 31.536 -0.173 1.00 43.66 21 LEU B C 1
ATOM 1480 O O . LEU B 1 23 ? 6.175 30.947 0.915 1.00 43.03 21 LEU B O 1
ATOM 1485 N N . ASP B 1 24 ? 6.462 30.916 -1.317 1.00 43.16 22 ASP B N 1
ATOM 1486 C CA . ASP B 1 24 ? 6.779 29.495 -1.355 1.00 41.27 22 ASP B CA 1
ATOM 1487 C C . ASP B 1 24 ? 8.234 29.234 -1.729 1.00 42.43 22 ASP B C 1
ATOM 1488 O O . ASP B 1 24 ? 8.560 28.149 -2.217 1.00 47.86 22 ASP B O 1
ATOM 1493 N N . ARG B 1 25 ? 9.116 30.195 -1.488 1.00 41.86 23 ARG B N 1
ATOM 1494 C CA . ARG B 1 25 ? 10.521 30.110 -1.842 1.00 47.12 23 ARG B CA 1
ATOM 1495 C C . ARG B 1 25 ? 11.391 30.158 -0.591 1.00 49.88 23 ARG B C 1
ATOM 1496 O O . ARG B 1 25 ? 10.942 30.613 0.469 1.00 45.45 23 ARG B O 1
ATOM 1504 N N . PRO B 1 26 ? 12.646 29.691 -0.674 1.00 52.89 24 PRO B N 1
ATOM 1505 C CA . PRO B 1 26 ? 13.498 29.673 0.530 1.00 52.05 24 PRO B CA 1
ATOM 1506 C C . PRO B 1 26 ? 13.879 31.057 1.046 1.00 50.71 24 PRO B C 1
ATOM 1507 O O . PRO B 1 26 ? 14.225 31.177 2.230 1.00 49.02 24 PRO B O 1
ATOM 1511 N N . PHE B 1 27 ? 13.842 32.096 0.208 1.00 43.40 25 PHE B N 1
ATOM 1512 C CA . PHE B 1 27 ? 14.248 33.440 0.597 1.00 41.03 25 PHE B CA 1
ATOM 1513 C C . PHE B 1 27 ? 13.079 34.293 1.095 1.00 35.15 25 PHE B C 1
ATOM 1514 O O . PHE B 1 27 ? 13.217 35.517 1.208 1.00 35.25 25 PHE B O 1
ATOM 1522 N N . PHE B 1 28 ? 11.940 33.667 1.390 1.00 35.37 26 PHE B N 1
ATOM 1523 C CA . PHE B 1 28 ? 10.767 34.399 1.858 1.00 36.77 26 PHE B CA 1
ATOM 1524 C C . PHE B 1 28 ? 11.088 35.284 3.062 1.00 35.11 26 PHE B C 1
ATOM 1525 O O . PHE B 1 28 ? 10.760 36.479 3.070 1.00 31.67 26 PHE B O 1
ATOM 1533 N N . TRP B 1 29 ? 11.708 34.707 4.103 1.00 29.98 27 TRP B N 1
ATOM 1534 C CA . TRP B 1 29 ? 11.950 35.474 5.322 1.00 32.22 27 TRP B CA 1
ATOM 1535 C C . TRP B 1 29 ? 12.821 36.687 5.042 1.00 30.80 27 TRP B C 1
ATOM 1536 O O . TRP B 1 29 ? 12.553 37.778 5.550 1.00 31.78 27 TRP B O 1
ATOM 1547 N N . ARG B 1 30 ? 13.845 36.529 4.202 1.00 31.70 28 ARG B N 1
ATOM 1548 C CA . ARG B 1 30 ? 14.702 37.665 3.871 1.00 32.28 28 ARG B CA 1
ATOM 1549 C C . ARG B 1 30 ? 13.917 38.784 3.185 1.00 35.31 28 ARG B C 1
ATOM 1550 O O . ARG B 1 30 ? 14.118 39.963 3.487 1.00 33.77 28 ARG B O 1
ATOM 1558 N N . ILE B 1 31 ? 13.012 38.433 2.263 1.00 35.56 29 ILE B N 1
ATOM 1559 C CA . ILE B 1 31 ? 12.230 39.453 1.571 1.00 34.41 29 ILE B CA 1
ATOM 1560 C C . ILE B 1 31 ? 11.267 40.132 2.534 1.00 29.46 29 ILE B C 1
ATOM 1561 O O . ILE B 1 31 ? 11.100 41.353 2.503 1.00 31.13 29 ILE B O 1
ATOM 1566 N N . LEU B 1 32 ? 10.611 39.356 3.401 1.00 34.36 30 LEU B N 1
ATOM 1567 C CA . LEU B 1 32 ? 9.707 39.964 4.373 1.00 29.93 30 LEU B CA 1
ATOM 1568 C C . LEU B 1 32 ? 10.448 40.970 5.253 1.00 32.80 30 LEU B C 1
ATOM 1569 O O . LEU B 1 32 ? 9.980 42.099 5.457 1.00 30.43 30 LEU B O 1
ATOM 1574 N N . ALA B 1 33 ? 11.627 40.591 5.759 1.00 33.34 31 ALA B N 1
ATOM 1575 C CA . ALA B 1 33 ? 12.360 41.491 6.647 1.00 34.55 31 ALA B CA 1
ATOM 1576 C C . ALA B 1 33 ? 12.806 42.744 5.908 1.00 33.87 31 ALA B C 1
ATOM 1577 O O . ALA B 1 33 ? 12.733 43.851 6.451 1.00 35.84 31 ALA B O 1
ATOM 1579 N N . GLN B 1 34 ? 13.265 42.588 4.661 1.00 32.67 32 GLN B N 1
ATOM 1580 C CA . GLN B 1 34 ? 13.662 43.748 3.868 1.00 35.88 32 GLN B CA 1
ATOM 1581 C C . GLN B 1 34 ? 12.471 44.649 3.565 1.00 33.61 32 GLN B C 1
ATOM 1582 O O . GLN B 1 34 ? 12.596 45.878 3.589 1.00 33.25 32 GLN B O 1
ATOM 1588 N N . THR B 1 35 ? 11.309 44.058 3.271 1.00 33.32 33 THR B N 1
ATOM 1589 C CA . THR B 1 35 ? 10.104 44.862 3.067 1.00 32.85 33 THR B CA 1
ATOM 1590 C C . THR B 1 35 ? 9.762 45.659 4.323 1.00 34.78 33 THR B C 1
ATOM 1591 O O . THR B 1 35 ? 9.483 46.866 4.259 1.00 31.43 33 THR B O 1
ATOM 1595 N N . LEU B 1 36 ? 9.767 44.992 5.483 1.00 30.09 34 LEU B N 1
ATOM 1596 C CA . LEU B 1 36 ? 9.513 45.704 6.730 1.00 34.73 34 LEU B CA 1
ATOM 1597 C C . LEU B 1 36 ? 10.592 46.748 6.987 1.00 32.32 34 LEU B C 1
ATOM 1598 O O . LEU B 1 36 ? 10.303 47.818 7.530 1.00 34.23 34 LEU B O 1
ATOM 1603 N N . GLY B 1 37 ? 11.831 46.460 6.591 1.00 32.55 35 GLY B N 1
ATOM 1604 C CA . GLY B 1 37 ? 12.923 47.412 6.726 1.00 39.11 35 GLY B CA 1
ATOM 1605 C C . GLY B 1 37 ? 12.753 48.683 5.912 1.00 40.70 35 GLY B C 1
ATOM 1606 O O . GLY B 1 37 ? 13.457 49.666 6.175 1.00 35.64 35 GLY B O 1
ATOM 1607 N N . GLN B 1 38 ? 11.844 48.678 4.934 1.00 38.08 36 GLN B N 1
ATOM 1608 C CA . GLN B 1 38 ? 11.466 49.900 4.229 1.00 39.61 36 GLN B CA 1
ATOM 1609 C C . GLN B 1 38 ? 10.660 50.850 5.102 1.00 43.38 36 GLN B C 1
ATOM 1610 O O . GLN B 1 38 ? 10.658 52.056 4.831 1.00 43.97 36 GLN B O 1
ATOM 1616 N N . PHE B 1 39 ? 9.978 50.336 6.139 1.00 38.65 37 PHE B N 1
ATOM 1617 C CA . PHE B 1 39 ? 9.140 51.152 7.014 1.00 39.21 37 PHE B CA 1
ATOM 1618 C C . PHE B 1 39 ? 9.795 51.521 8.340 1.00 43.58 37 PHE B C 1
ATOM 1619 O O . PHE B 1 39 ? 9.318 52.445 9.005 1.00 43.37 37 PHE B O 1
ATOM 1627 N N . ALA B 1 40 ? 10.834 50.804 8.763 1.00 42.59 38 ALA B N 1
ATOM 1628 C CA . ALA B 1 40 ? 11.480 51.057 10.043 1.00 40.46 38 ALA B CA 1
ATOM 1629 C C . ALA B 1 40 ? 12.905 50.528 9.968 1.00 39.84 38 ALA B C 1
ATOM 1630 O O . ALA B 1 40 ? 13.204 49.676 9.125 1.00 42.79 38 ALA B O 1
ATOM 1632 N N . PRO B 1 41 ? 13.815 51.013 10.841 1.00 42.00 39 PRO B N 1
ATOM 1633 C CA . PRO B 1 41 ? 15.231 50.631 10.713 1.00 43.33 39 PRO B CA 1
ATOM 1634 C C . PRO B 1 41 ? 15.561 49.235 11.229 1.00 45.00 39 PRO B C 1
ATOM 1635 O O . PRO B 1 41 ? 15.993 49.075 12.375 1.00 47.82 39 PRO B O 1
ATOM 1639 N N . VAL B 1 42 ? 15.405 48.231 10.373 1.00 41.09 40 VAL B N 1
ATOM 1640 C CA . VAL B 1 42 ? 15.702 46.842 10.705 1.00 44.11 40 VAL B CA 1
ATOM 1641 C C . VAL B 1 42 ? 17.162 46.565 10.353 1.00 45.00 40 VAL B C 1
ATOM 1642 O O . VAL B 1 42 ? 17.530 46.540 9.176 1.00 44.13 40 VAL B O 1
ATOM 1646 N N . ASP B 1 43 ? 17.993 46.319 11.369 1.00 40.79 41 ASP B N 1
ATOM 1647 C CA . ASP B 1 43 ? 19.413 46.057 11.157 1.00 45.01 41 ASP B CA 1
ATOM 1648 C C . ASP B 1 43 ? 19.778 44.580 11.253 1.00 43.39 41 ASP B C 1
ATOM 1649 O O . ASP B 1 43 ? 20.879 44.203 10.842 1.00 39.66 41 ASP B O 1
ATOM 1654 N N . ASN B 1 44 ? 18.889 43.741 11.778 1.00 37.67 42 ASN B N 1
ATOM 1655 C CA . ASN B 1 44 ? 19.149 42.315 11.912 1.00 35.87 42 ASN B CA 1
ATOM 1656 C C . ASN B 1 44 ? 17.801 41.628 12.049 1.00 33.83 42 ASN B C 1
ATOM 1657 O O . ASN B 1 44 ? 16.797 42.268 12.370 1.00 33.26 42 ASN B O 1
ATOM 1662 N N . TRP B 1 45 ? 17.783 40.324 11.799 1.00 31.44 43 TRP B N 1
ATOM 1663 C CA . TRP B 1 45 ? 16.509 39.623 11.849 1.00 34.74 43 TRP B CA 1
ATOM 1664 C C . TRP B 1 45 ? 16.754 38.131 11.848 1.00 34.16 43 TRP B C 1
ATOM 1665 O O . TRP B 1 45 ? 17.789 37.646 11.382 1.00 35.26 43 TRP B O 1
ATOM 1676 N N . ALA B 1 46 ? 15.756 37.412 12.339 1.00 30.19 44 ALA B N 1
ATOM 1677 C CA . ALA B 1 46 ? 15.774 35.967 12.343 1.00 31.38 44 ALA B CA 1
ATOM 1678 C C . ALA B 1 46 ? 14.341 35.478 12.377 1.00 28.97 44 ALA B C 1
ATOM 1679 O O . ALA B 1 46 ? 13.461 36.106 12.974 1.00 30.27 44 ALA B O 1
ATOM 1681 N N . ALA B 1 47 ? 14.127 34.346 11.732 1.00 27.25 45 ALA B N 1
ATOM 1682 C CA . ALA B 1 47 ? 12.857 33.648 11.745 1.00 33.04 45 ALA B CA 1
ATOM 1683 C C . ALA B 1 47 ? 13.097 32.290 12.379 1.00 32.32 45 ALA B C 1
ATOM 1684 O O . ALA B 1 47 ? 14.004 31.562 11.964 1.00 29.50 45 ALA B O 1
ATOM 1686 N N . LEU B 1 48 ? 12.311 31.960 13.396 1.00 34.88 46 LEU B N 1
ATOM 1687 C CA . LEU B 1 48 ? 12.573 30.741 14.143 1.00 33.03 46 LEU B CA 1
ATOM 1688 C C . LEU B 1 48 ? 11.265 30.153 14.631 1.00 35.48 46 LEU B C 1
ATOM 1689 O O . LEU B 1 48 ? 10.227 30.827 14.671 1.00 29.79 46 LEU B O 1
ATOM 1694 N N . ILE B 1 49 ? 11.336 28.875 15.003 1.00 30.89 47 ILE B N 1
ATOM 1695 C CA . ILE B 1 49 ? 10.224 28.176 15.623 1.00 29.68 47 ILE B CA 1
ATOM 1696 C C . ILE B 1 49 ? 10.616 27.882 17.068 1.00 36.71 47 ILE B C 1
ATOM 1697 O O . ILE B 1 49 ? 11.577 27.145 17.328 1.00 30.55 47 ILE B O 1
ATOM 1702 N N . PHE B 1 50 ? 9.883 28.488 17.991 1.00 32.85 48 PHE B N 1
ATOM 1703 C CA . PHE B 1 50 ? 10.016 28.255 19.416 1.00 32.37 48 PHE B CA 1
ATOM 1704 C C . PHE B 1 50 ? 9.112 27.105 19.838 1.00 31.41 48 PHE B C 1
ATOM 1705 O O . PHE B 1 50 ? 8.056 26.878 19.247 1.00 28.85 48 PHE B O 1
ATOM 1713 N N . SER B 1 51 ? 9.516 26.407 20.896 1.00 29.08 49 SER B N 1
ATOM 1714 C CA . SER B 1 51 ? 8.704 25.339 21.472 1.00 32.54 49 SER B CA 1
ATOM 1715 C C . SER B 1 51 ? 9.169 25.128 22.911 1.00 35.05 49 SER B C 1
ATOM 1716 O O . SER B 1 51 ? 9.834 26.000 23.492 1.00 35.17 49 SER B O 1
ATOM 1719 N N . ASP B 1 52 ? 8.817 23.985 23.495 1.00 32.97 50 ASP B N 1
ATOM 1720 C CA . ASP B 1 52 ? 9.371 23.633 24.794 1.00 36.49 50 ASP B CA 1
ATOM 1721 C C . ASP B 1 52 ? 10.758 23.010 24.673 1.00 37.16 50 ASP B C 1
ATOM 1722 O O . ASP B 1 52 ? 11.423 22.799 25.694 1.00 36.40 50 ASP B O 1
ATOM 1727 N N . SER B 1 53 ? 11.209 22.731 23.452 1.00 36.38 51 SER B N 1
ATOM 1728 C CA . SER B 1 53 ? 12.554 22.264 23.164 1.00 36.67 51 SER B CA 1
ATOM 1729 C C . SER B 1 53 ? 13.382 23.409 22.584 1.00 34.37 51 SER B C 1
ATOM 1730 O O . SER B 1 53 ? 12.970 24.571 22.577 1.00 35.91 51 SER B O 1
ATOM 1733 N N . SER B 1 54 ? 14.556 23.076 22.070 1.00 33.45 52 SER B N 1
ATOM 1734 C CA . SER B 1 54 ? 15.463 24.083 21.556 1.00 36.26 52 SER B CA 1
ATOM 1735 C C . SER B 1 54 ? 14.870 24.747 20.303 1.00 35.00 52 SER B C 1
ATOM 1736 O O . SER B 1 54 ? 14.148 24.104 19.538 1.00 30.77 52 SER B O 1
ATOM 1739 N N . PRO B 1 55 ? 15.140 26.039 20.090 1.00 34.52 53 PRO B N 1
ATOM 1740 C CA . PRO B 1 55 ? 14.588 26.728 18.905 1.00 36.82 53 PRO B 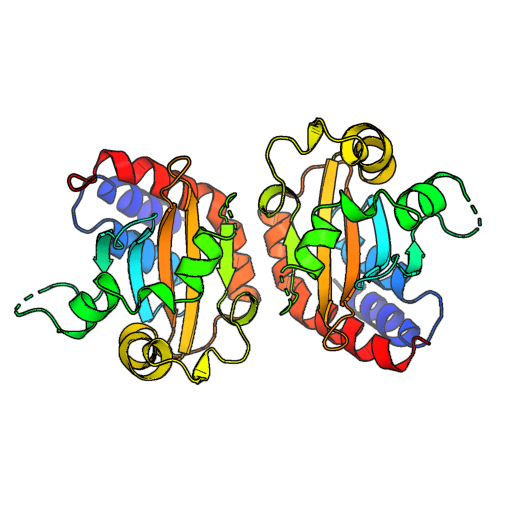CA 1
ATOM 1741 C C . PRO B 1 55 ? 15.085 26.115 17.608 1.00 36.98 53 PRO B C 1
ATOM 1742 O O . PRO B 1 55 ? 16.214 25.631 17.517 1.00 37.46 53 PRO B O 1
ATOM 1746 N N . LEU B 1 56 ? 14.232 26.169 16.590 1.00 38.12 54 LEU B N 1
ATOM 1747 C CA . LEU B 1 56 ? 14.616 25.833 15.226 1.00 35.08 54 LEU B CA 1
ATOM 1748 C C . LEU B 1 56 ? 14.798 27.125 14.443 1.00 39.03 54 LEU B C 1
ATOM 1749 O O . LEU B 1 56 ? 13.866 27.929 14.342 1.00 35.57 54 LEU B O 1
ATOM 1754 N N . ILE B 1 57 ? 15.983 27.320 13.886 1.00 36.80 55 ILE B N 1
ATOM 1755 C CA . ILE B 1 57 ? 16.266 28.501 13.085 1.00 37.83 55 ILE B CA 1
ATOM 1756 C C . ILE B 1 57 ? 15.876 28.202 11.645 1.00 41.10 55 ILE B C 1
ATOM 1757 O O . ILE B 1 57 ? 16.377 27.247 11.045 1.00 41.24 55 ILE B O 1
ATOM 1762 N N . LEU B 1 58 ? 14.970 29.009 11.098 1.00 34.39 56 LEU B N 1
ATOM 1763 C CA . LEU B 1 58 ? 14.547 28.856 9.709 1.00 35.07 56 LEU B CA 1
ATOM 1764 C C . LEU B 1 58 ? 15.435 29.653 8.772 1.00 34.74 56 LEU B C 1
ATOM 1765 O O . LEU B 1 58 ? 15.887 29.140 7.743 1.00 39.68 56 LEU B O 1
ATOM 1770 N N . SER B 1 59 ? 15.693 30.902 9.128 1.00 33.58 57 SER B N 1
ATOM 1771 C CA . SER B 1 59 ? 16.476 31.815 8.319 1.00 33.66 57 SER B CA 1
ATOM 1772 C C . SER B 1 59 ? 16.867 32.989 9.206 1.00 34.12 57 SER B C 1
ATOM 1773 O O . SER B 1 59 ? 16.164 33.319 10.169 1.00 33.65 57 SER B O 1
ATOM 1776 N N . PHE B 1 60 ? 18.004 33.598 8.891 1.00 32.08 58 PHE B N 1
ATOM 1777 C CA . PHE B 1 60 ? 18.474 34.771 9.616 1.00 37.45 58 PHE B CA 1
ATOM 1778 C C . PHE B 1 60 ? 19.411 35.550 8.710 1.00 38.00 58 PHE B C 1
ATOM 1779 O O . PHE B 1 60 ? 19.952 35.012 7.745 1.00 39.74 58 PHE B O 1
ATOM 1787 N N . MET B 1 61 ? 19.608 36.825 9.056 1.00 37.87 59 MET B N 1
ATOM 1788 C CA . MET B 1 61 ? 20.190 37.778 8.117 1.00 41.18 59 MET B CA 1
ATOM 1789 C C . MET B 1 61 ? 21.589 37.365 7.672 1.00 49.24 59 MET B C 1
ATOM 1790 O O . MET B 1 61 ? 21.944 37.516 6.496 1.00 49.27 59 MET B O 1
ATOM 1795 N N . GLU B 1 62 ? 22.394 36.835 8.592 1.00 49.13 60 GLU B N 1
ATOM 1796 C CA . GLU B 1 62 ? 23.781 36.477 8.316 1.00 54.97 60 GLU B CA 1
ATOM 1797 C C . GLU B 1 62 ? 23.962 34.999 7.968 1.00 54.11 60 GLU B C 1
ATOM 1798 O O . GLU B 1 62 ? 25.075 34.477 8.089 1.00 61.10 60 GLU B O 1
ATOM 1804 N N . GLU B 1 63 ? 22.905 34.319 7.530 1.00 50.80 61 GLU B N 1
ATOM 1805 C CA . GLU B 1 63 ? 22.996 32.894 7.233 1.00 52.59 61 GLU B CA 1
ATOM 1806 C C . GLU B 1 63 ? 23.922 32.637 6.043 1.00 61.93 61 GLU B C 1
ATOM 1807 O O . GLU B 1 63 ? 24.022 33.446 5.113 1.00 61.42 61 GLU B O 1
ATOM 1813 N N . GLU B 1 64 ? 24.612 31.497 6.088 1.00 63.37 62 GLU B N 1
ATOM 1814 C CA . GLU B 1 64 ? 25.465 31.054 4.979 1.00 75.30 62 GLU B CA 1
ATOM 1815 C C . GLU B 1 64 ? 25.469 29.529 4.862 1.00 71.81 62 GLU B C 1
ATOM 1816 O O . GLU B 1 64 ? 26.098 28.964 3.966 1.00 73.76 62 GLU B O 1
ATOM 1822 N N . ASP B 1 71 ? 27.397 29.588 12.965 1.00 71.09 69 ASP B N 1
ATOM 1823 C CA . ASP B 1 71 ? 28.708 29.781 13.575 1.00 76.98 69 ASP B CA 1
ATOM 1824 C C . ASP B 1 71 ? 28.539 30.292 15.014 1.00 77.66 69 ASP B C 1
ATOM 1825 O O . ASP B 1 71 ? 27.522 30.925 15.312 1.00 75.84 69 ASP B O 1
ATOM 1830 N N . PRO B 1 72 ? 29.565 30.027 15.888 1.00 78.13 70 PRO B N 1
ATOM 1831 C CA . PRO B 1 72 ? 29.402 30.111 17.353 1.00 75.89 70 PRO B CA 1
ATOM 1832 C C . PRO B 1 72 ? 28.097 30.657 17.922 1.00 71.61 70 PRO B C 1
ATOM 1833 O O . PRO B 1 72 ? 27.463 29.999 18.756 1.00 62.72 70 PRO B O 1
ATOM 1837 N N . LEU B 1 73 ? 27.696 31.855 17.481 1.00 75.93 71 LEU B N 1
ATOM 1838 C CA . LEU B 1 73 ? 26.578 32.550 18.115 1.00 68.44 71 LEU B CA 1
ATOM 1839 C C . LEU B 1 73 ? 25.255 31.827 17.886 1.00 63.75 71 LEU B C 1
ATOM 1840 O O . LEU B 1 73 ? 24.480 31.643 18.828 1.00 56.94 71 LEU B O 1
ATOM 1845 N N . ILE B 1 74 ? 24.971 31.413 16.647 1.00 72.52 72 ILE B N 1
ATOM 1846 C CA . ILE B 1 74 ? 23.719 30.707 16.381 1.00 66.92 72 ILE B CA 1
ATOM 1847 C C . ILE B 1 74 ? 23.630 29.468 17.261 1.00 64.01 72 ILE B C 1
ATOM 1848 O O . ILE B 1 74 ? 22.564 29.151 17.803 1.00 58.33 72 ILE B O 1
ATOM 1853 N N . SER B 1 75 ? 24.766 28.789 17.468 1.00 59.30 73 SER B N 1
ATOM 1854 C CA . SER B 1 75 ? 24.791 27.588 18.290 1.00 56.61 73 SER B CA 1
ATOM 1855 C C . SER B 1 75 ? 24.681 27.927 19.773 1.00 54.11 73 SER B C 1
ATOM 1856 O O . SER B 1 75 ? 24.014 27.210 20.526 1.00 54.24 73 SER B O 1
ATOM 1859 N N . ARG B 1 76 ? 25.321 29.014 20.213 1.00 48.23 74 ARG B N 1
ATOM 1860 C CA . ARG B 1 76 ? 25.183 29.418 21.610 1.00 52.28 74 ARG B CA 1
ATOM 1861 C C . ARG B 1 76 ? 23.743 29.812 21.949 1.00 48.47 74 ARG B C 1
ATOM 1862 O O . ARG B 1 76 ? 23.249 29.490 23.036 1.00 44.79 74 ARG B O 1
ATOM 1870 N N . TYR B 1 77 ? 23.047 30.496 21.035 1.00 42.90 75 TYR B N 1
ATOM 1871 C CA . TYR B 1 77 ? 21.651 30.839 21.301 1.00 42.46 75 TYR B CA 1
ATOM 1872 C C . TYR B 1 77 ? 20.784 29.587 21.339 1.00 40.64 75 TYR B C 1
ATOM 1873 O O . TYR B 1 77 ? 20.002 29.386 22.278 1.00 36.18 75 TYR B O 1
ATOM 1882 N N . ILE B 1 78 ? 20.955 28.713 20.346 1.00 38.74 76 ILE B N 1
ATOM 1883 C CA . ILE B 1 78 ? 20.112 27.534 20.182 1.00 44.41 76 ILE B CA 1
ATOM 1884 C C . ILE B 1 78 ? 20.403 26.480 21.243 1.00 39.77 76 ILE B C 1
ATOM 1885 O O . ILE B 1 78 ? 19.517 25.704 21.617 1.00 37.43 76 ILE B O 1
ATOM 1890 N N . THR B 1 79 ? 21.629 26.411 21.736 1.00 40.82 77 THR B N 1
ATOM 1891 C CA . THR B 1 79 ? 21.963 25.391 22.717 1.00 44.31 77 THR B CA 1
ATOM 1892 C C . THR B 1 79 ? 21.755 25.858 24.155 1.00 42.35 77 THR B C 1
ATOM 1893 O O . THR B 1 79 ? 22.214 25.183 25.081 1.00 45.93 77 THR B O 1
ATOM 1897 N N . GLY B 1 80 ? 21.090 26.991 24.371 1.00 38.96 78 GLY B N 1
ATOM 1898 C CA . GLY B 1 80 ? 20.757 27.346 25.739 1.00 34.25 78 GLY B CA 1
ATOM 1899 C C . GLY B 1 80 ? 20.444 28.789 26.062 1.00 34.43 78 GLY B C 1
ATOM 1900 O O . GLY B 1 80 ? 19.588 29.034 26.914 1.00 32.48 78 GLY B O 1
ATOM 1901 N N . LEU B 1 81 ? 21.126 29.759 25.436 1.00 31.47 79 LEU B N 1
ATOM 1902 C CA . LEU B 1 81 ? 20.887 31.154 25.794 1.00 34.02 79 LEU B CA 1
ATOM 1903 C C . LEU B 1 81 ? 19.454 31.584 25.506 1.00 27.91 79 LEU B C 1
ATOM 1904 O O . LEU B 1 81 ? 18.984 32.554 26.099 1.00 31.77 79 LEU B O 1
ATOM 1909 N N . TYR B 1 82 ? 18.740 30.860 24.647 1.00 28.85 80 TYR B N 1
ATOM 1910 C CA . TYR B 1 82 ? 17.364 31.234 24.331 1.00 31.83 80 TYR B CA 1
ATOM 1911 C C . TYR B 1 82 ? 16.471 31.179 25.563 1.00 32.43 80 TYR B C 1
ATOM 1912 O O . TYR B 1 82 ? 15.457 31.884 25.626 1.00 26.97 80 TYR B O 1
ATOM 1921 N N . LEU B 1 83 ? 16.835 30.356 26.555 1.00 29.54 81 LEU B N 1
ATOM 1922 C CA . LEU B 1 83 ? 16.064 30.288 27.797 1.00 30.58 81 LEU B CA 1
ATOM 1923 C C . LEU B 1 83 ? 16.077 31.617 28.553 1.00 22.91 81 LEU B C 1
ATOM 1924 O O . LEU B 1 83 ? 15.145 31.917 29.313 1.00 23.36 81 LEU B O 1
ATOM 1929 N N . GLN B 1 84 ? 17.108 32.423 28.354 1.00 24.77 82 GLN B N 1
ATOM 1930 C CA . GLN B 1 84 ? 17.210 33.744 28.962 1.00 27.88 82 GLN B CA 1
ATOM 1931 C C . GLN B 1 84 ? 16.719 34.872 28.058 1.00 29.90 82 GLN B C 1
ATOM 1932 O O . GLN B 1 84 ? 16.875 36.046 28.413 1.00 27.15 82 GLN B O 1
ATOM 1938 N N . ASP B 1 85 ? 16.170 34.546 26.882 1.00 27.39 83 ASP B N 1
ATOM 1939 C CA . ASP B 1 85 ? 15.668 35.546 25.941 1.00 26.56 83 ASP B CA 1
ATOM 1940 C C . ASP B 1 85 ? 14.228 35.878 26.318 1.00 22.82 83 ASP B C 1
ATOM 1941 O O . ASP B 1 85 ? 13.363 35.003 26.236 1.00 25.06 83 ASP B O 1
ATO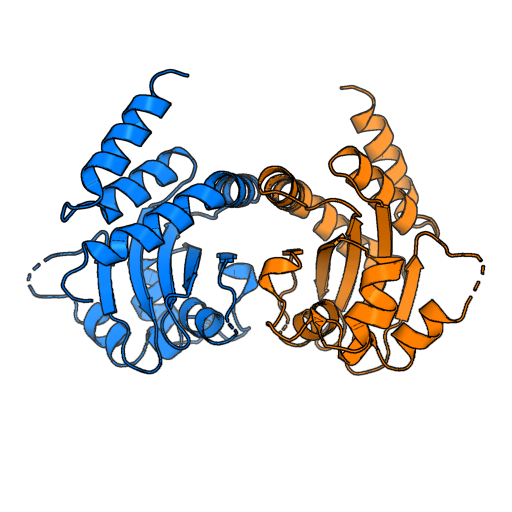M 1946 N N . PRO B 1 86 ? 13.923 37.108 26.734 1.00 27.48 84 PRO B N 1
ATOM 1947 C CA . PRO B 1 86 ? 12.521 37.442 27.044 1.00 27.11 84 PRO B CA 1
ATOM 1948 C C . PRO B 1 86 ? 11.573 37.207 25.875 1.00 25.78 84 PRO B C 1
ATOM 1949 O O . PRO B 1 86 ? 10.375 36.976 26.098 1.00 25.77 84 PRO B O 1
ATOM 1953 N N . PHE B 1 87 ? 12.083 37.230 24.642 1.00 23.13 85 PHE B N 1
ATOM 1954 C CA . PHE B 1 87 ? 11.249 36.938 23.485 1.00 30.30 85 PHE B CA 1
ATOM 1955 C C . PHE B 1 87 ? 10.925 35.454 23.394 1.00 31.02 85 PHE B C 1
ATOM 1956 O O . PHE B 1 87 ? 9.885 35.083 22.838 1.00 29.11 85 PHE B O 1
ATOM 1964 N N . TYR B 1 88 ? 11.805 34.585 23.898 1.00 27.87 86 TYR B N 1
ATOM 1965 C CA . TYR B 1 88 ? 11.423 33.183 24.002 1.00 28.33 86 TYR B CA 1
ATOM 1966 C C . TYR B 1 88 ? 10.384 32.989 25.095 1.00 26.52 86 TYR B C 1
ATOM 1967 O O . TYR B 1 88 ? 9.385 32.285 24.898 1.00 28.99 86 TYR B O 1
ATOM 1976 N N . GLN B 1 89 ? 10.600 33.612 26.259 1.00 27.78 87 GLN B N 1
ATOM 1977 C CA . GLN B 1 89 ? 9.674 33.427 27.374 1.00 27.91 87 GLN B CA 1
ATOM 1978 C C . GLN B 1 89 ? 8.278 33.913 27.018 1.00 29.90 87 GLN B C 1
ATOM 1979 O O . GLN B 1 89 ? 7.270 33.313 27.423 1.00 26.55 87 GLN B O 1
ATOM 1985 N N . VAL B 1 90 ? 8.198 34.996 26.245 1.00 29.20 88 VAL B N 1
ATOM 1986 C CA . VAL B 1 90 ? 6.893 35.509 25.849 1.00 27.79 88 VAL B CA 1
ATOM 1987 C C . VAL B 1 90 ? 6.173 34.494 24.973 1.00 27.73 88 VAL B C 1
ATOM 1988 O O . VAL B 1 90 ? 4.945 34.359 25.051 1.00 32.14 88 VAL B O 1
ATOM 1992 N N . SER B 1 91 ? 6.913 33.712 24.177 1.00 29.01 89 SER B N 1
ATOM 1993 C CA . SER B 1 91 ? 6.263 32.654 23.410 1.00 29.86 89 SER B CA 1
ATOM 1994 C C . SER B 1 91 ? 5.702 31.563 24.320 1.00 30.76 89 SER B C 1
ATOM 1995 O O . SER B 1 91 ? 4.729 30.897 23.952 1.00 30.81 89 SER B O 1
ATOM 1998 N N . ARG B 1 92 ? 6.280 31.378 25.510 1.00 29.04 90 ARG B N 1
ATOM 1999 C CA . ARG B 1 92 ? 5.742 30.386 26.446 1.00 33.00 90 ARG B CA 1
ATOM 2000 C C . ARG B 1 92 ? 4.545 30.924 27.223 1.00 34.36 90 ARG B C 1
ATOM 2001 O O . ARG B 1 92 ? 3.608 30.176 27.528 1.00 33.78 90 ARG B O 1
ATOM 2009 N N . ASN B 1 93 ? 4.560 32.210 27.554 1.00 30.47 91 ASN B N 1
ATOM 2010 C CA . ASN B 1 93 ? 3.580 32.771 28.471 1.00 31.61 91 ASN B CA 1
ATOM 2011 C C . ASN B 1 93 ? 2.415 33.494 27.783 1.00 32.99 91 ASN B C 1
ATOM 2012 O O . ASN B 1 93 ? 1.350 33.656 28.375 1.00 30.93 91 ASN B O 1
ATOM 2024 N N . ARG B 1 95 ? 0.346 32.824 24.767 1.00 33.14 93 ARG B N 1
ATOM 2025 C CA . ARG B 1 95 ? 0.146 31.799 23.761 1.00 34.99 93 ARG B CA 1
ATOM 2026 C C . ARG B 1 95 ? -0.751 32.279 22.627 1.00 33.93 93 ARG B C 1
ATOM 2027 O O . ARG B 1 95 ? -0.810 31.642 21.586 1.00 39.11 93 ARG B O 1
ATOM 2035 N N . ARG B 1 96 ? -1.426 33.421 22.806 1.00 35.68 94 ARG B N 1
ATOM 2036 C CA . ARG B 1 96 ? -2.166 33.999 21.683 1.00 36.61 94 ARG B CA 1
ATOM 2037 C C . ARG B 1 96 ? -1.243 34.620 20.630 1.00 39.26 94 ARG B C 1
ATOM 2038 O O . ARG B 1 96 ? -1.690 34.877 19.504 1.00 38.97 94 ARG B O 1
ATOM 2046 N N . GLY B 1 97 ? 0.034 34.850 20.954 1.00 33.53 95 GLY B N 1
ATOM 2047 C CA . GLY B 1 97 ? 0.913 35.476 19.986 1.00 27.84 95 GLY B CA 1
ATOM 2048 C C . GLY B 1 97 ? 0.643 36.972 19.866 1.00 29.90 95 GLY B C 1
ATOM 2049 O O . GLY B 1 97 ? 0.019 37.601 20.723 1.00 34.88 95 GLY B O 1
ATOM 2050 N N . GLY B 1 98 ? 1.137 37.539 18.776 1.00 30.92 96 GLY B N 1
ATOM 2051 C CA . GLY B 1 98 ? 0.979 38.957 18.523 1.00 31.09 96 GLY B CA 1
ATOM 2052 C C . GLY B 1 98 ? 2.278 39.673 18.197 1.00 31.26 96 GLY B C 1
ATOM 2053 O O . GLY B 1 98 ? 3.173 39.111 17.554 1.00 30.73 96 GLY B O 1
ATOM 2054 N N . LEU B 1 99 ? 2.382 40.927 18.625 1.00 30.43 97 LEU B N 1
ATOM 2055 C CA . LEU B 1 99 ? 3.530 41.781 18.354 1.00 28.58 97 LEU B CA 1
ATOM 2056 C C . LEU B 1 99 ? 4.132 42.248 19.678 1.00 32.33 97 LEU B C 1
ATOM 2057 O O . LEU B 1 99 ? 3.420 42.805 20.522 1.00 27.70 97 LEU B O 1
ATOM 2062 N N . PHE B 1 100 ? 5.439 42.037 19.859 1.00 29.02 98 PHE B N 1
ATOM 2063 C CA . PHE B 1 100 ? 6.070 42.319 21.145 1.00 28.95 98 PHE B CA 1
ATOM 2064 C C . PHE B 1 100 ? 7.266 43.244 20.970 1.00 24.57 98 PHE B C 1
ATOM 2065 O O . PHE B 1 100 ? 8.089 43.049 20.076 1.00 24.05 98 PHE B O 1
ATOM 2073 N N . HIS B 1 101 ? 7.382 44.223 21.860 1.00 25.44 99 HIS B N 1
ATOM 2074 C CA . HIS B 1 101 ? 8.479 45.183 21.858 1.00 29.38 99 HIS B CA 1
ATOM 2075 C C . HIS B 1 101 ? 9.341 44.930 23.092 1.00 28.83 99 HIS B C 1
ATOM 2076 O O . HIS B 1 101 ? 8.814 44.694 24.182 1.00 25.87 99 HIS B O 1
ATOM 2083 N N . LEU B 1 102 ? 10.665 44.981 22.908 1.00 27.75 100 LEU B N 1
ATOM 2084 C CA . LEU B 1 102 ? 11.609 44.644 23.975 1.00 27.73 100 LEU B CA 1
ATOM 2085 C C . LEU B 1 102 ? 11.264 45.327 25.299 1.00 28.45 100 LEU B C 1
ATOM 2086 O O . LEU B 1 102 ? 11.171 44.666 26.341 1.00 25.80 100 LEU B O 1
ATOM 2091 N N . ALA B 1 103 ? 11.048 46.650 25.281 1.00 27.95 101 ALA B N 1
ATOM 2092 C CA . ALA B 1 103 ? 10.853 47.377 26.541 1.00 30.54 101 ALA B CA 1
ATOM 2093 C C . ALA B 1 103 ? 9.655 46.861 27.340 1.00 32.41 101 ALA B C 1
ATOM 2094 O O . ALA B 1 103 ? 9.636 46.979 28.571 1.00 26.97 101 ALA B O 1
ATOM 2096 N N . ASP B 1 104 ? 8.640 46.304 26.672 1.00 29.18 102 ASP B N 1
ATOM 2097 C CA . ASP B 1 104 ? 7.448 45.868 27.392 1.00 29.68 102 ASP B CA 1
ATOM 2098 C C . ASP B 1 104 ? 7.603 44.494 28.034 1.00 29.58 102 ASP B C 1
ATOM 2099 O O . ASP B 1 104 ? 6.762 44.118 28.866 1.00 29.19 102 ASP B O 1
ATOM 2104 N N . ILE B 1 105 ? 8.629 43.725 27.666 1.00 24.63 103 ILE B N 1
ATOM 2105 C CA . ILE B 1 105 ? 8.714 42.332 28.082 1.00 29.04 103 ILE B CA 1
ATOM 2106 C C . ILE B 1 105 ? 9.953 42.024 28.907 1.00 29.31 103 ILE B C 1
ATOM 2107 O O . ILE B 1 105 ? 10.094 40.896 29.363 1.00 30.44 103 ILE B O 1
ATOM 2112 N N . VAL B 1 106 ? 10.864 42.982 29.096 1.00 28.99 104 VAL B N 1
ATOM 2113 C CA . VAL B 1 106 ? 12.091 42.733 29.856 1.00 40.96 104 VAL B CA 1
ATOM 2114 C C . VAL B 1 106 ? 11.809 42.760 31.354 1.00 41.29 104 VAL B C 1
ATOM 2115 O O . VAL B 1 106 ? 10.890 43.431 31.827 1.00 39.12 104 VAL B O 1
ATOM 2119 N N . SER B 1 107 ? 12.645 42.052 32.112 1.00 46.01 105 SER B N 1
ATOM 2120 C CA . SER B 1 107 ? 12.787 42.288 33.543 1.00 50.70 105 SER B CA 1
ATOM 2121 C C . SER B 1 107 ? 13.700 43.497 33.767 1.00 55.55 105 SER B C 1
ATOM 2122 O O . SER B 1 107 ? 14.072 44.210 32.830 1.00 56.83 105 SER B O 1
ATOM 2125 N N . GLU B 1 108 ? 14.098 43.753 35.012 1.00 57.45 106 GLU B N 1
ATOM 2126 C CA . GLU B 1 108 ? 15.084 44.810 35.204 1.00 63.40 106 GLU B CA 1
ATOM 2127 C C . GLU B 1 108 ? 16.502 44.274 35.387 1.00 58.62 106 GLU B C 1
ATOM 2128 O O . GLU B 1 108 ? 17.459 45.026 35.178 1.00 64.41 106 GLU B O 1
ATOM 2134 N N . ASP B 1 109 ? 16.675 42.991 35.712 1.00 57.75 107 ASP B N 1
ATOM 2135 C CA . ASP B 1 109 ? 17.996 42.378 35.653 1.00 60.49 107 ASP B CA 1
ATOM 2136 C C . ASP B 1 109 ? 18.301 41.793 34.269 1.00 63.13 107 ASP B C 1
ATOM 2137 O O . ASP B 1 109 ? 19.137 40.882 34.148 1.00 58.71 107 ASP B O 1
ATOM 2142 N N . PHE B 1 110 ? 17.634 42.304 33.227 1.00 58.53 108 PHE B N 1
ATOM 2143 C CA . PHE B 1 110 ? 17.921 41.872 31.862 1.00 52.44 108 PHE B CA 1
ATOM 2144 C C . PHE B 1 110 ? 19.363 42.178 31.488 1.00 43.68 108 PHE B C 1
ATOM 2145 O O . PHE B 1 110 ? 20.084 41.306 30.993 1.00 44.01 108 PHE B O 1
ATOM 2153 N N . GLU B 1 111 ? 19.800 43.415 31.727 1.00 42.60 109 GLU B N 1
ATOM 2154 C CA . GLU B 1 111 ? 21.142 43.826 31.329 1.00 55.09 109 GLU B CA 1
ATOM 2155 C C . GLU B 1 111 ? 22.238 43.058 32.060 1.00 57.61 109 GLU B C 1
ATOM 2156 O O . GLU B 1 111 ? 23.350 42.928 31.538 1.00 55.66 109 GLU B O 1
ATOM 2162 N N . THR B 1 112 ? 21.952 42.548 33.250 1.00 55.34 110 THR B N 1
ATOM 2163 C CA . THR B 1 112 ? 22.956 41.797 33.989 1.00 56.06 110 THR B CA 1
ATOM 2164 C C . THR B 1 112 ? 23.021 40.342 33.558 1.00 59.67 110 THR B C 1
ATOM 2165 O O . THR B 1 112 ? 23.973 39.648 33.931 1.00 60.36 110 THR B O 1
ATOM 2169 N N . THR B 1 113 ? 22.036 39.861 32.803 1.00 55.24 111 THR B N 1
ATOM 2170 C CA . THR B 1 113 ? 22.048 38.470 32.387 1.00 51.98 111 THR B CA 1
ATOM 2171 C C . THR B 1 113 ? 23.233 38.230 31.469 1.00 55.42 111 THR B C 1
ATOM 2172 O O . THR B 1 113 ? 23.765 39.155 30.841 1.00 55.63 111 THR B O 1
ATOM 2176 N N . GLU B 1 114 ? 23.661 36.971 31.403 1.00 55.49 112 GLU B N 1
ATOM 2177 C CA . GLU B 1 114 ? 24.608 36.609 30.365 1.00 52.44 112 GLU B CA 1
ATOM 2178 C C . GLU B 1 114 ? 24.066 37.043 29.016 1.00 55.27 112 GLU B C 1
ATOM 2179 O O . GLU B 1 114 ? 24.713 37.813 28.298 1.00 55.67 112 GLU B O 1
ATOM 2185 N N . TYR B 1 115 ? 22.830 36.616 28.706 1.00 58.93 113 TYR B N 1
ATOM 2186 C CA . TYR B 1 115 ? 22.225 36.789 27.383 1.00 46.50 113 TYR B CA 1
ATOM 2187 C C . TYR B 1 115 ? 22.440 38.195 26.826 1.00 37.64 113 TYR B C 1
ATOM 2188 O O . TYR B 1 115 ? 22.852 38.365 25.673 1.00 46.33 113 TYR B O 1
ATOM 2197 N N . TYR B 1 116 ? 22.158 39.215 27.636 1.00 40.24 114 TYR B N 1
ATOM 2198 C CA . TYR B 1 116 ? 22.295 40.595 27.193 1.00 44.89 114 TYR B CA 1
ATOM 2199 C C . TYR B 1 116 ? 23.747 40.925 26.866 1.00 51.62 114 TYR B C 1
ATOM 2200 O O . TYR B 1 116 ? 24.064 41.372 25.758 1.00 47.83 114 TYR B O 1
ATOM 2209 N N . ASN B 1 117 ? 24.648 40.722 27.834 1.00 50.23 115 ASN B N 1
ATOM 2210 C CA . ASN B 1 117 ? 26.038 41.111 27.620 1.00 53.25 115 ASN B CA 1
ATOM 2211 C C . ASN B 1 117 ? 26.736 40.202 26.610 1.00 54.30 115 ASN B C 1
ATOM 2212 O O . ASN B 1 117 ? 27.603 40.674 25.869 1.00 58.31 115 ASN B O 1
ATOM 2217 N N . THR B 1 118 ? 26.367 38.918 26.525 1.00 55.55 116 THR B N 1
ATOM 2218 C CA . THR B 1 118 ? 27.038 38.089 25.521 1.00 58.28 116 THR B CA 1
ATOM 2219 C C . THR B 1 118 ? 26.391 38.194 24.146 1.00 60.98 116 THR B C 1
ATOM 2220 O O . THR B 1 118 ? 27.077 38.459 23.155 1.00 69.81 116 THR B O 1
ATOM 2224 N N . TYR B 1 119 ? 25.082 37.974 24.057 1.00 55.70 117 TYR B N 1
ATOM 2225 C CA . TYR B 1 119 ? 24.432 37.760 22.771 1.00 56.67 117 TYR B CA 1
ATOM 2226 C C . TYR B 1 119 ? 23.635 38.971 22.298 1.00 55.48 117 TYR B C 1
ATOM 2227 O O . TYR B 1 119 ? 23.746 39.362 21.133 1.00 56.23 117 TYR B O 1
ATOM 2236 N N . PHE B 1 120 ? 22.814 39.565 23.167 1.00 52.28 118 PHE B N 1
ATOM 2237 C CA . PHE B 1 120 ? 21.951 40.651 22.722 1.00 47.25 118 PHE B CA 1
ATOM 2238 C C . PHE B 1 120 ? 22.768 41.861 22.286 1.00 49.69 118 PHE B C 1
ATOM 2239 O O . PHE B 1 120 ? 22.616 42.365 21.165 1.00 42.85 118 PHE B O 1
ATOM 2247 N N . ALA B 1 121 ? 23.627 42.358 23.179 1.00 48.25 119 ALA B N 1
ATOM 2248 C CA . ALA B 1 121 ? 24.344 43.599 22.921 1.00 51.40 119 ALA B CA 1
ATOM 2249 C C . ALA B 1 121 ? 25.251 43.508 21.703 1.00 50.81 119 ALA B C 1
ATOM 2250 O O . ALA B 1 121 ? 25.744 44.545 21.243 1.00 56.85 119 ALA B O 1
ATOM 2252 N N . HIS B 1 122 ? 25.446 42.312 21.143 1.00 55.47 120 HIS B N 1
ATOM 2253 C CA . HIS B 1 122 ? 26.279 42.121 19.961 1.00 53.41 120 HIS B CA 1
ATOM 2254 C C . HIS B 1 122 ? 25.472 41.961 18.679 1.00 56.58 120 HIS B C 1
ATOM 2255 O O . HIS B 1 122 ? 25.793 42.596 17.671 1.00 57.49 120 HIS B O 1
ATOM 2262 N N . TYR B 1 123 ? 24.426 41.130 18.687 1.00 56.53 121 TYR B N 1
ATOM 2263 C CA . TYR B 1 123 ? 23.707 40.792 17.462 1.00 53.31 121 TYR B CA 1
ATOM 2264 C C . TYR B 1 123 ? 22.297 41.374 17.396 1.00 49.70 121 TYR B C 1
ATOM 2265 O O . TYR B 1 123 ? 21.632 41.234 16.363 1.00 55.28 121 TYR B O 1
ATOM 2274 N N . VAL B 1 124 ? 21.828 42.039 18.453 1.00 42.74 122 VAL B N 1
ATOM 2275 C CA . VAL B 1 124 ? 20.608 42.836 18.404 1.00 42.74 122 VAL B CA 1
ATOM 2276 C C . VAL B 1 124 ? 20.899 44.308 18.665 1.00 40.59 122 VAL B C 1
ATOM 2277 O O . VAL B 1 124 ? 20.313 45.194 18.023 1.00 40.57 122 VAL B O 1
ATOM 2281 N N . VAL B 1 125 ? 21.809 44.577 19.600 1.00 36.10 123 VAL B N 1
ATOM 2282 C CA . VAL B 1 125 ? 22.475 45.850 19.854 1.00 38.03 123 VAL B CA 1
ATOM 2283 C C . VAL B 1 125 ? 21.587 46.776 20.680 1.00 40.90 123 VAL B C 1
ATOM 2284 O O . VAL B 1 125 ? 21.904 47.049 21.842 1.00 39.95 123 VAL B O 1
ATOM 2288 N N . THR B 1 126 ? 20.466 47.263 20.132 1.00 38.38 124 THR B N 1
ATOM 2289 C CA . THR B 1 126 ? 19.681 48.245 20.887 1.00 35.31 124 THR B CA 1
ATOM 2290 C C . THR B 1 126 ? 18.235 47.829 21.147 1.00 34.66 124 THR B C 1
ATOM 2291 O O . THR B 1 126 ? 17.822 47.788 22.314 1.00 34.31 124 THR B O 1
ATOM 2295 N N . ASP B 1 127 ? 17.432 47.557 20.117 1.00 30.90 125 ASP B N 1
ATOM 2296 C CA . ASP B 1 127 ? 16.000 47.350 20.317 1.00 27.79 125 ASP B CA 1
ATOM 2297 C C . ASP B 1 127 ? 15.557 46.156 19.490 1.00 28.71 125 ASP B C 1
ATOM 2298 O O . ASP B 1 127 ? 16.273 45.688 18.599 1.00 27.55 125 ASP B O 1
ATOM 2303 N N . GLU B 1 128 ? 14.351 45.668 19.778 1.00 29.72 126 GLU B N 1
ATOM 2304 C CA . GLU B 1 128 ? 13.866 44.469 19.115 1.00 25.25 126 GLU B CA 1
ATOM 2305 C C . GLU B 1 128 ? 12.348 44.424 19.200 1.00 24.86 126 GLU B C 1
ATOM 2306 O O . GLU B 1 128 ? 11.766 44.731 20.242 1.00 24.75 126 GLU B O 1
ATOM 2312 N N . VAL B 1 129 ? 11.717 44.018 18.105 1.00 25.08 127 VAL B N 1
ATOM 2313 C CA . VAL B 1 129 ? 10.325 43.608 18.130 1.00 24.37 127 VAL B CA 1
ATOM 2314 C C . VAL B 1 129 ? 10.250 42.208 17.547 1.00 22.98 127 VAL B C 1
ATOM 2315 O O . VAL B 1 129 ? 11.168 41.734 16.873 1.00 26.04 127 VAL B O 1
ATOM 2319 N N . GLN B 1 130 ? 9.119 41.555 17.782 1.00 24.27 128 GLN B N 1
ATOM 2320 C CA . GLN B 1 130 ? 8.941 40.206 17.277 1.00 22.76 128 GLN B CA 1
ATOM 2321 C C . GLN B 1 130 ? 7.464 39.974 16.986 1.00 26.08 128 GLN B C 1
ATOM 2322 O O . GLN B 1 130 ? 6.612 40.315 17.811 1.00 26.31 128 GLN B O 1
ATOM 2328 N N . TYR B 1 131 ? 7.169 39.427 15.807 1.00 22.98 129 TYR B N 1
ATOM 2329 C CA . TYR B 1 131 ? 5.831 38.941 15.481 1.00 26.67 129 TYR B CA 1
ATOM 2330 C C . TYR B 1 131 ? 5.758 37.451 15.811 1.00 26.72 129 TYR B C 1
ATOM 2331 O O . TYR B 1 131 ? 6.621 36.681 15.377 1.00 24.88 129 TYR B O 1
ATOM 2340 N N . ASN B 1 132 ? 4.742 37.053 16.582 1.00 25.61 130 ASN B N 1
ATOM 2341 C CA . ASN B 1 132 ? 4.567 35.681 17.060 1.00 30.06 130 ASN B CA 1
ATOM 2342 C C . ASN B 1 132 ? 3.289 35.114 16.475 1.00 27.25 130 ASN B C 1
ATOM 2343 O O . ASN B 1 132 ? 2.223 35.713 16.642 1.00 26.71 130 ASN B O 1
ATOM 2348 N N . VAL B 1 133 ? 3.394 33.956 15.829 1.00 26.52 131 VAL B N 1
ATOM 2349 C CA . VAL B 1 133 ? 2.242 33.226 15.303 1.00 28.35 131 VAL B CA 1
ATOM 2350 C C . VAL B 1 133 ? 2.207 31.833 15.921 1.00 26.00 131 VAL B C 1
ATOM 2351 O O . VAL B 1 133 ? 3.101 31.009 15.664 1.00 25.28 131 VAL B O 1
ATOM 2355 N N . PRO B 1 134 ? 1.195 31.530 16.723 1.00 32.72 132 PRO B N 1
ATOM 2356 C CA . PRO B 1 134 ? 1.095 30.196 17.332 1.00 35.10 132 PRO B CA 1
ATOM 2357 C C . PRO B 1 134 ? 0.868 29.124 16.272 1.00 37.08 132 PRO B C 1
ATOM 2358 O O . PRO B 1 134 ? -0.005 29.254 15.414 1.00 35.24 132 PRO B O 1
ATOM 2362 N N . LEU B 1 135 ? 1.652 28.050 16.345 1.00 37.27 133 LEU B N 1
ATOM 2363 C CA . LEU B 1 135 ? 1.537 26.967 15.370 1.00 43.59 133 LEU B CA 1
ATOM 2364 C C . LEU B 1 135 ? 0.612 25.859 15.843 1.00 52.01 133 LEU B C 1
ATOM 2365 O O . LEU B 1 135 ? -0.130 25.277 15.042 1.00 53.68 133 LEU B O 1
ATOM 2370 N N . ASP B 1 136 ? 0.675 25.540 17.127 1.00 47.95 134 ASP B N 1
ATOM 2371 C CA . ASP B 1 136 ? -0.184 24.543 17.734 1.00 58.09 134 ASP B CA 1
ATOM 2372 C C . ASP B 1 136 ? -0.176 24.838 19.229 1.00 55.19 134 ASP B C 1
ATOM 2373 O O . ASP B 1 136 ? 0.125 25.965 19.641 1.00 53.88 134 ASP B O 1
ATOM 2378 N N . GLY B 1 137 ? -0.480 23.828 20.041 1.00 58.72 135 GLY B N 1
ATOM 2379 C CA . GLY B 1 137 ? -0.447 24.018 21.478 1.00 56.32 135 GLY B CA 1
ATOM 2380 C C . GLY B 1 137 ? 0.935 24.285 22.040 1.00 53.64 135 GLY B C 1
ATOM 2381 O O . GLY B 1 137 ? 1.041 24.756 23.176 1.00 57.20 135 GLY B O 1
ATOM 2382 N N . GLU B 1 138 ? 1.998 24.004 21.278 1.00 50.70 136 GLU B N 1
ATOM 2383 C CA . GLU B 1 138 ? 3.347 24.132 21.821 1.00 49.33 136 GLU B CA 1
ATOM 2384 C C . GLU B 1 138 ? 4.283 25.027 21.016 1.00 41.23 136 GLU B C 1
ATOM 2385 O O . GLU B 1 138 ? 5.187 25.627 21.606 1.00 41.59 136 GLU B O 1
ATOM 2391 N N . ARG B 1 139 ? 4.121 25.124 19.702 1.00 38.90 137 ARG B N 1
ATOM 2392 C CA . ARG B 1 139 ? 5.120 25.795 18.884 1.00 37.26 137 ARG B CA 1
ATOM 2393 C C . ARG B 1 139 ? 4.661 27.196 18.483 1.00 34.78 137 ARG B C 1
ATOM 2394 O O . ARG B 1 139 ? 3.467 27.487 18.414 1.00 35.07 137 ARG B O 1
ATOM 2402 N N . THR B 1 140 ? 5.643 28.062 18.222 1.00 31.82 138 THR B N 1
ATOM 2403 C CA . THR B 1 140 ? 5.405 29.466 17.899 1.00 30.29 138 THR B CA 1
ATOM 2404 C C . THR B 1 140 ? 6.347 29.857 16.774 1.00 29.92 138 THR B C 1
ATOM 2405 O O . THR B 1 140 ? 7.568 29.754 16.934 1.00 30.43 138 THR B O 1
ATOM 2409 N N . LEU B 1 141 ? 5.777 30.306 15.649 1.00 28.32 139 LEU B N 1
ATOM 2410 C CA . LEU B 1 141 ? 6.547 30.839 14.524 1.00 26.36 139 LEU B CA 1
ATOM 2411 C C . LEU B 1 141 ? 6.816 32.324 14.750 1.00 25.61 139 LEU B C 1
ATOM 2412 O O . LEU B 1 141 ? 5.886 33.114 14.929 1.00 28.75 139 LEU B O 1
ATOM 2417 N N . CYS B 1 142 ? 8.076 32.712 14.743 1.00 26.79 140 CYS B N 1
ATOM 2418 C CA . CYS B 1 142 ? 8.426 34.050 15.177 1.00 28.61 140 CYS B CA 1
ATOM 2419 C C . CYS B 1 142 ? 9.326 34.713 14.160 1.00 28.07 140 CYS B C 1
ATOM 2420 O O . CYS B 1 142 ? 10.233 34.085 13.607 1.00 30.13 140 CYS B O 1
ATOM 2423 N N . LEU B 1 143 ? 9.089 35.997 13.951 1.00 26.16 141 LEU B N 1
ATOM 2424 C CA . LEU B 1 143 ? 9.977 36.838 13.159 1.00 28.66 141 LEU B CA 1
ATOM 2425 C C . LEU B 1 143 ? 10.458 37.946 14.075 1.00 27.56 141 LEU B C 1
ATOM 2426 O O . LEU B 1 143 ? 9.668 38.800 14.491 1.00 25.87 141 LEU B O 1
ATOM 2431 N N . SER B 1 144 ? 11.739 37.935 14.412 1.00 24.93 142 SER B N 1
ATOM 2432 C CA . SER B 1 144 ? 12.267 38.991 15.253 1.00 27.66 142 SER B CA 1
ATOM 2433 C C . SER B 1 144 ? 13.079 39.948 14.405 1.00 26.52 142 SER B C 1
ATOM 2434 O O . SER B 1 144 ? 13.767 39.543 13.466 1.00 25.98 142 SER B O 1
ATOM 2437 N N . LEU B 1 145 ? 12.970 41.224 14.741 1.00 23.30 143 LEU B N 1
ATOM 2438 C CA . LEU B 1 145 ? 13.575 42.303 13.976 1.00 28.46 143 LEU B CA 1
ATOM 2439 C C . LEU B 1 145 ? 14.367 43.143 14.958 1.00 27.23 143 LEU B C 1
ATOM 2440 O O . LEU B 1 145 ? 13.789 43.700 15.899 1.00 26.44 143 LEU B O 1
ATOM 2445 N N . GLY B 1 146 ? 15.673 43.217 14.752 1.00 29.16 144 GLY B N 1
ATOM 2446 C CA . GLY B 1 146 ? 16.553 43.955 15.633 1.00 29.22 144 GLY B CA 1
ATOM 2447 C C . GLY B 1 146 ? 16.983 45.273 15.019 1.00 32.57 144 GLY B C 1
ATOM 2448 O O . GLY B 1 146 ? 17.021 45.427 13.803 1.00 35.82 144 GLY B O 1
ATOM 2449 N N . SER B 1 147 ? 17.295 46.232 15.881 1.00 33.24 145 SER B N 1
ATOM 2450 C CA . SER B 1 147 ? 17.768 47.528 15.429 1.00 40.62 145 SER B CA 1
ATOM 2451 C C . SER B 1 147 ? 18.883 48.009 16.346 1.00 38.89 145 SER B C 1
ATOM 2452 O O . SER B 1 147 ? 18.876 47.748 17.553 1.00 35.41 145 SER B O 1
ATOM 2455 N N . GLU B 1 148 ? 19.836 48.723 15.751 1.00 35.91 146 GLU B N 1
ATOM 2456 C CA . GLU B 1 148 ? 20.828 49.457 16.520 1.00 40.39 146 GLU B CA 1
ATOM 2457 C C . GLU B 1 148 ? 20.301 50.786 17.032 1.00 39.30 146 GLU B C 1
ATOM 2458 O O . GLU B 1 148 ? 20.950 51.393 17.889 1.00 39.15 146 GLU B O 1
ATOM 2464 N N . SER B 1 149 ? 19.148 51.249 16.553 1.00 37.46 147 SER B N 1
ATOM 2465 C CA . SER B 1 149 ? 18.504 52.408 17.156 1.00 39.80 147 SER B CA 1
ATOM 2466 C C . SER B 1 149 ? 17.252 51.978 17.915 1.00 37.78 147 SER B C 1
ATOM 2467 O O . SER B 1 149 ? 16.778 50.847 17.788 1.00 42.66 147 SER B O 1
ATOM 2470 N N . ARG B 1 150 ? 16.740 52.893 18.734 1.00 38.96 148 ARG B N 1
ATOM 2471 C CA . ARG B 1 150 ? 15.534 52.639 19.512 1.00 38.03 148 ARG B CA 1
ATOM 2472 C C . ARG B 1 150 ? 14.310 52.737 18.608 1.00 37.96 148 ARG B C 1
ATOM 2473 O O . ARG B 1 150 ? 14.213 53.658 17.793 1.00 37.39 148 ARG B O 1
ATOM 2481 N N . PHE B 1 151 ? 13.385 51.774 18.717 1.00 33.39 149 PHE B N 1
ATOM 2482 C CA . PHE B 1 151 ? 12.091 51.901 18.040 1.00 33.36 149 PHE B CA 1
ATOM 2483 C C . PHE B 1 151 ? 11.222 52.826 18.886 1.00 35.55 149 PHE B C 1
ATOM 2484 O O . PHE B 1 151 ? 10.801 52.452 19.984 1.00 32.36 149 PHE B O 1
ATOM 2492 N N . GLY B 1 152 ? 10.942 54.026 18.389 1.00 36.73 150 GLY B N 1
ATOM 2493 C CA . GLY B 1 152 ? 10.057 54.929 19.091 1.00 36.75 150 GLY B CA 1
ATOM 2494 C C . GLY B 1 152 ? 8.587 54.600 18.864 1.00 33.19 150 GLY B C 1
ATOM 2495 O O . GLY B 1 152 ? 8.220 53.649 18.172 1.00 30.39 150 GLY B O 1
ATOM 2496 N N . ALA B 1 153 ? 7.733 55.451 19.438 1.00 33.97 151 ALA B N 1
ATOM 2497 C CA . ALA B 1 153 ? 6.289 55.252 19.338 1.00 34.99 151 ALA B CA 1
ATOM 2498 C C . ALA B 1 153 ? 5.837 55.195 17.887 1.00 33.97 151 ALA B C 1
ATOM 2499 O O . ALA B 1 153 ? 4.934 54.422 17.533 1.00 28.77 151 ALA B O 1
ATOM 2501 N N . GLU B 1 154 ? 6.473 55.991 17.027 1.00 34.25 152 GLU B N 1
ATOM 2502 C CA . GLU B 1 154 ? 6.105 56.013 15.620 1.00 36.71 152 GLU B CA 1
ATOM 2503 C C . GLU B 1 154 ? 6.425 54.687 14.938 1.00 29.35 152 GLU B C 1
ATOM 2504 O O . GLU B 1 154 ? 5.635 54.197 14.122 1.00 28.65 152 GLU B O 1
ATOM 2510 N N . GLN B 1 155 ? 7.574 54.086 15.266 1.00 30.00 153 GLN B N 1
ATOM 2511 C CA . GLN B 1 155 ? 7.922 52.781 14.710 1.00 30.94 153 GLN B CA 1
ATOM 2512 C C . GLN B 1 155 ? 7.032 51.668 15.268 1.00 28.20 153 GLN B C 1
ATOM 2513 O O . GLN B 1 155 ? 6.622 50.770 14.527 1.00 28.16 153 GLN B O 1
ATOM 2519 N N . ILE B 1 156 ? 6.754 51.687 16.575 1.00 27.30 154 ILE B N 1
ATOM 2520 C CA . ILE B 1 156 ? 5.855 50.692 17.158 1.00 23.97 154 ILE B CA 1
ATOM 2521 C C . ILE B 1 156 ? 4.470 50.818 16.533 1.00 24.93 154 ILE B C 1
ATOM 2522 O O . ILE B 1 156 ? 3.843 49.819 16.175 1.00 26.05 154 ILE B O 1
ATOM 2527 N N . ALA B 1 157 ? 3.978 52.054 16.383 1.00 25.18 155 ALA B N 1
ATOM 2528 C CA . ALA B 1 157 ? 2.704 52.273 15.701 1.00 29.22 155 ALA B CA 1
ATOM 2529 C C . ALA B 1 157 ? 2.731 51.696 14.289 1.00 24.56 155 ALA B C 1
ATOM 2530 O O . ALA B 1 157 ? 1.754 51.093 13.839 1.00 25.55 155 ALA B O 1
ATOM 2532 N N . LEU B 1 158 ? 3.857 51.828 13.596 1.00 25.69 156 LEU B N 1
ATOM 2533 C CA . LEU B 1 158 ? 3.962 51.278 12.246 1.00 27.85 156 LEU B CA 1
ATOM 2534 C C . LEU B 1 158 ? 3.950 49.749 12.256 1.00 28.80 156 LEU B C 1
ATOM 2535 O O . LEU B 1 158 ? 3.297 49.118 11.415 1.00 26.70 156 LEU B O 1
ATOM 2540 N N . PHE B 1 159 ? 4.674 49.128 13.194 1.00 27.59 157 PHE B N 1
ATOM 2541 C CA . PHE B 1 159 ? 4.631 47.673 13.299 1.00 27.39 157 PHE B CA 1
ATOM 2542 C C . PHE B 1 159 ? 3.216 47.179 13.591 1.00 25.70 157 PHE B C 1
ATOM 2543 O O . PHE B 1 159 ? 2.803 46.134 13.075 1.00 25.45 157 PHE B O 1
ATOM 2551 N N . GLU B 1 160 ? 2.442 47.931 14.386 1.00 23.73 158 GLU B N 1
ATOM 2552 C CA . GLU B 1 160 ? 1.052 47.536 14.629 1.00 25.61 158 GLU B CA 1
ATOM 2553 C C . GLU B 1 160 ? 0.186 47.733 13.383 1.00 25.50 158 GLU B C 1
ATOM 2554 O O . GLU B 1 160 ? -0.733 46.944 13.125 1.00 24.37 158 GLU B O 1
ATOM 2560 N N . LEU B 1 161 ? 0.460 48.775 12.604 1.00 25.39 159 LEU B N 1
ATOM 2561 C CA . LEU B 1 161 ? -0.312 49.025 11.383 1.00 29.77 159 LEU B CA 1
ATOM 2562 C C . LEU B 1 161 ? -0.085 47.935 10.339 1.00 31.20 159 LEU B C 1
ATOM 2563 O O . LEU B 1 161 ? -1.037 47.487 9.693 1.00 29.68 159 LEU B O 1
ATOM 2568 N N . LEU B 1 162 ? 1.160 47.472 10.184 1.00 27.80 160 LEU B N 1
ATOM 2569 C CA . LEU B 1 162 ? 1.494 46.429 9.211 1.00 27.68 160 LEU B CA 1
ATOM 2570 C C . LEU B 1 162 ? 1.127 45.023 9.675 1.00 27.43 160 LEU B C 1
ATOM 2571 O O . LEU B 1 162 ? 1.036 44.107 8.841 1.00 24.28 160 LEU B O 1
ATOM 2576 N N . ARG B 1 163 ? 0.904 44.850 10.978 1.00 25.47 161 ARG B N 1
ATOM 2577 C CA . ARG B 1 163 ? 0.660 43.537 11.579 1.00 24.83 161 ARG B CA 1
ATOM 2578 C C . ARG B 1 163 ? -0.390 42.665 10.887 1.00 22.43 161 ARG B C 1
ATOM 2579 O O . ARG B 1 163 ? -0.154 41.451 10.771 1.00 23.29 161 ARG B O 1
ATOM 2587 N N . PRO B 1 164 ? -1.550 43.170 10.445 1.00 25.86 162 PRO B N 1
ATOM 2588 C CA . PRO B 1 164 ? -2.536 42.254 9.843 1.00 28.70 162 PRO B CA 1
ATOM 2589 C C . PRO B 1 164 ? -1.980 41.456 8.678 1.00 25.21 162 PRO B C 1
ATOM 2590 O O . PRO B 1 164 ? -2.208 40.241 8.605 1.00 25.14 162 PRO B O 1
ATOM 2594 N N . TRP B 1 165 ? -1.236 42.088 7.767 1.00 24.14 163 TRP B N 1
ATOM 2595 C CA . TRP B 1 165 ? -0.710 41.297 6.669 1.00 22.82 163 TRP B CA 1
ATOM 2596 C C . TRP B 1 165 ? 0.624 40.631 6.982 1.00 23.90 163 TRP B C 1
ATOM 2597 O O . TRP B 1 165 ? 0.943 39.613 6.363 1.00 23.34 163 TRP B O 1
ATOM 2608 N N . VAL B 1 166 ? 1.420 41.159 7.915 1.00 24.49 164 VAL B N 1
ATOM 2609 C CA . VAL B 1 166 ? 2.585 40.398 8.367 1.00 25.31 164 VAL B CA 1
ATOM 2610 C C . VAL B 1 166 ? 2.136 39.067 8.974 1.00 21.13 164 VAL B C 1
ATOM 2611 O O . VAL B 1 166 ? 2.641 38.000 8.615 1.00 24.37 164 VAL B O 1
ATOM 2615 N N . ILE B 1 167 ? 1.186 39.119 9.917 1.00 26.27 165 ILE B N 1
ATOM 2616 C CA . ILE B 1 167 ? 0.678 37.905 10.563 1.00 23.19 165 ILE B CA 1
ATOM 2617 C C . ILE B 1 167 ? 0.037 36.976 9.525 1.00 30.81 165 ILE B C 1
ATOM 2618 O O . ILE B 1 167 ? 0.335 35.775 9.467 1.00 27.07 165 ILE B O 1
ATOM 2623 N N . ALA B 1 168 ? -0.841 37.529 8.679 1.00 27.32 166 ALA B N 1
ATOM 2624 C CA . ALA B 1 168 ? -1.502 36.734 7.641 1.00 30.46 166 ALA B CA 1
ATOM 2625 C C . ALA B 1 168 ? -0.487 36.010 6.773 1.00 25.72 166 ALA B C 1
ATOM 2626 O O . ALA B 1 168 ? -0.626 34.819 6.485 1.00 29.97 166 ALA B O 1
ATOM 2628 N N . LEU B 1 169 ? 0.561 36.717 6.370 1.00 26.34 167 LEU B N 1
ATOM 2629 C CA . LEU B 1 169 ? 1.565 36.124 5.496 1.00 26.08 167 LEU B CA 1
ATOM 2630 C C . LEU B 1 169 ? 2.356 35.035 6.208 1.00 31.81 167 LEU B C 1
ATOM 2631 O O . LEU B 1 169 ? 2.678 33.995 5.614 1.00 31.62 167 LEU B O 1
ATOM 2636 N N . MET B 1 170 ? 2.734 35.281 7.464 1.00 27.31 168 MET B N 1
ATOM 2637 C CA . MET B 1 170 ? 3.477 34.273 8.217 1.00 30.08 168 MET B CA 1
ATOM 2638 C C . MET B 1 170 ? 2.641 33.017 8.389 1.00 26.47 168 MET B C 1
ATOM 2639 O O . MET B 1 170 ? 3.168 31.899 8.331 1.00 31.76 168 MET B O 1
ATOM 2644 N N . LYS B 1 171 ? 1.332 33.191 8.591 1.00 26.28 169 LYS B N 1
ATOM 2645 C CA . LYS B 1 171 ? 0.418 32.059 8.700 1.00 35.11 169 LYS B CA 1
ATOM 2646 C C . LYS B 1 171 ? 0.321 31.292 7.388 1.00 38.48 169 LYS B C 1
ATOM 2647 O O . LYS B 1 171 ? 0.342 30.057 7.384 1.00 36.81 169 LYS B O 1
ATOM 2653 N N . LYS B 1 172 ? 0.221 32.006 6.263 1.00 33.81 170 LYS B N 1
ATOM 2654 C CA . LYS B 1 172 ? 0.209 31.327 4.969 1.00 33.88 170 LYS B CA 1
ATOM 2655 C C . LYS B 1 172 ? 1.547 30.664 4.687 1.00 35.95 170 LYS B C 1
ATOM 2656 O O . LYS B 1 172 ? 1.589 29.605 4.056 1.00 39.14 170 LYS B O 1
ATOM 2662 N N . ARG B 1 173 ? 2.643 31.238 5.184 1.00 35.32 171 ARG B N 1
ATOM 2663 C CA . ARG B 1 173 ? 3.943 30.613 4.980 1.00 34.61 171 ARG B CA 1
ATOM 2664 C C . ARG B 1 173 ? 4.067 29.278 5.719 1.00 41.59 171 ARG B C 1
ATOM 2665 O O . ARG B 1 173 ? 4.924 28.466 5.355 1.00 44.82 171 ARG B O 1
ATOM 2673 N N . ILE B 1 174 ? 3.217 29.018 6.724 1.00 41.14 172 ILE B N 1
ATOM 2674 C CA . ILE B 1 174 ? 3.251 27.720 7.409 1.00 44.17 172 ILE B CA 1
ATOM 2675 C C . ILE B 1 174 ? 3.061 26.586 6.406 1.00 47.73 172 ILE B C 1
ATOM 2676 O O . ILE B 1 174 ? 3.729 25.546 6.488 1.00 45.23 172 ILE B O 1
ATOM 2681 N N . HIS B 1 175 ? 2.167 26.787 5.426 1.00 49.39 173 HIS B N 1
ATOM 2682 C CA . HIS B 1 175 ? 1.913 25.789 4.388 1.00 46.63 173 HIS B CA 1
ATOM 2683 C C . HIS B 1 175 ? 3.181 25.354 3.658 1.00 48.25 173 HIS B C 1
ATOM 2684 O O . HIS B 1 175 ? 3.250 24.226 3.166 1.00 52.79 173 HIS B O 1
ATOM 2691 N N . PHE B 1 176 ? 4.179 26.229 3.548 1.00 49.05 174 PHE B N 1
ATOM 2692 C CA . PHE B 1 176 ? 5.346 25.960 2.714 1.00 45.65 174 PHE B CA 1
ATOM 2693 C C . PHE B 1 176 ? 6.618 25.765 3.523 1.00 48.47 174 PHE B C 1
ATOM 2694 O O . PHE B 1 176 ? 7.712 25.798 2.958 1.00 50.03 174 PHE B O 1
ATOM 2702 N N . GLU B 1 177 ? 6.506 25.565 4.829 1.00 49.56 175 GLU B N 1
ATOM 2703 C CA . GLU B 1 177 ? 7.663 25.359 5.684 1.00 54.66 175 GLU B CA 1
ATOM 2704 C C . GLU B 1 177 ? 7.596 23.949 6.254 1.00 59.38 175 GLU B C 1
ATOM 2705 O O . GLU B 1 177 ? 6.596 23.571 6.874 1.00 63.16 175 GLU B O 1
ATOM 2711 N N . ASP B 1 178 ? 8.650 23.171 6.031 1.00 63.00 176 ASP B N 1
ATOM 2712 C CA . ASP B 1 178 ? 8.695 21.790 6.504 1.00 68.12 176 ASP B CA 1
ATOM 2713 C C . ASP B 1 178 ? 9.078 21.705 7.981 1.00 65.14 176 ASP B C 1
ATOM 2714 O O . ASP B 1 178 ? 8.739 22.585 8.778 1.00 74.00 176 ASP B O 1
#

B-factor: mean 39.49, std 12.15, range [11.72, 88.94]

Foldseek 3Di:
DPVVVVLVVVQVVCLQPLCNLVSLLVNLCVLHQQPWKWKWKAFPAFIGTSDIDPDDVDDVVVVVCRHPLVVLVQVNVVVVVDQWAKDKVVVRHDPCSCVDPCNVPVCCPRANEIKMKGWAHPDPTMIIIMIGHHNDHQDPSSVVVCVVCVVVSNVSSNSSVVNRPVD/DPVVVVLVVVLVVCLQPLCNLVSVLVNLCVVPPFPWKWKWKAFPAFIGTSDIDPPVDDQVCVCRVPLVVLPLVNVVVVVDQWAKAKPVVRDDPCSCVDCCNVPPCCPRQNEIKMKGWDHDDPTMIIMMMTGHNDDQDPSNVVVCNVCRVVVRVSSVSSVVNDD

Solvent-accessible surface area: 16214 Å² total

Radius of gyration: 21.19 Å; Cα contacts (8 Å, |Δi|>4): 510; chains: 2; bounding box: 57×52×54 Å

Sequence (330 aa):
GGAWHESLGKLLEALDRPFFWRILAQTLGQFAPVDNWAALIFSDSSPLILSFMEEEEPDPLISRYITGLYLQDPFYQVSRNRRGGLFHLADIVSEDFETTEYYNTYFAHYVVTDEVQYNVPLDGERTLCLSLGSESRFGAEQIALFELLRPWVIALMKKRIHFEDAVGGAWHESLGKLLEALDRPFFWRILAQTLGQFAPVDNWAALIFSDSSPLILSFMEEEDPLISRYITGLYLQDPFYQVSRNRRGGLFHLADIVSEDFETTEYYNTYFAHYVVTDEVQYNVPLDGERTLCLSLGSESRFGAEQIALFELLRPWVIALMKKRIHFED

Organism: Pseudomonas aeruginosa (strain ATCC 15692 / DSM 22644 / CIP 104116 / JCM 14847 / LMG 12228 / 1C / PRS 101 / PAO1) (NCBI:txid208964)

GO terms:
  GO:0000976 transcription cis-regulatory region binding (F, IPI)
  GO:0001217 DNA-binding transcription repressor activity (F, IPI)
  GO:0032993 protein-DNA complex (C, IPI)
  GO:0000976 transcription cis-regulatory region binding (F, IMP)
  GO:0032993 protein-DNA complex (C, IMP)
  GO:0001217 DNA-binding transcription repressor activity (F, IMP)
  GO:1900378 positive regulation of secondary metabolite biosynthetic process (P, IMP)

Secondary structure (DSSP, 8-state):
--HHHHHHHHHHHGGGSTTHHHHHHHHHTTTS---EEEEEEE-SSS-EEEEETT-----HHHHHHHHTGGGG-HHHHHHH----EEEEHHHH--GGGGGSHHIIIIIHHHTTTEEEEEEEE-SSS-EEEEEEEESS---HHHHHHHHHHHHHHHHHHHHHGGG-S--/--HHHHHHHHHHHGGGSTTHHHHHHHHHHTTS---EEEEEEE-SSPPEEEEETT---THHHHHHTTGGGG-HHHHHHH----EEEEHHHH--SSTTTSHHIIIIIHHHTTTEEEEEEEE-SSS-EEEEEEEESS---HHHHHHHHHHHHHHHHHHHHHHTT--

InterPro domains:
  IPR000792 Transcription regulator LuxR, C-terminal [PF00196] (201-252)
  IPR000792 Transcription regulator LuxR, C-terminal [PR00038] (202-216)
  IPR000792 Transcription regulator LuxR, C-terminal [PR00038] (216-232)
  IPR000792 Transcription regulator LuxR, C-terminal [PR00038] (232-244)
  IPR000792 Transcription regulator LuxR, C-terminal [PS00622] (216-243)
  IPR000792 Transcription regulator LuxR, C-terminal [PS50043] (195-260)
  IPR000792 Transcription regulator LuxR, C-terminal [SM00421] (199-256)
  IPR000792 Transcription regulator LuxR, C-terminal [cd06170] (202-258)
  IPR016032 Signal transduction response regulator, C-terminal effector [SSF46894] (189-257)
  IPR036388 Winged helix-like DNA-binding domain superfamily [G3DSA:1.10.10.10] (166-259)

Nearest PDB structures (foldseek):
  5xhx-assembly2_B-3  TM=1.006E+00  e=5.501E-34  Pseudomonas aeruginosa
  5xhx-assembly1_A-2  TM=9.855E-01  e=1.192E-30  Pseudomonas aeruginosa
  2q0o-assembly1_B  TM=6.722E-01  e=2.881E-06  Sinorhizobium fredii NGR234
  5l09-assembly1_B  TM=6.621E-01  e=5.633E-06  Yersinia enterocolitica subsp. enterocolitica 8081
  5l07-assembly1_B  TM=6.588E-01  e=9.173E-06  Yersinia enterocolitica